Protein AF-A0A349BLL8-F1 (afdb_monomer_lite)

pLDDT: mean 87.61, std 12.09, range [35.72, 98.0]

Foldseek 3Di:
DDDDDPPQDADDAQCDWDWDWDAPVQAIWIWIDPGPLAIEIEFWAADPVVRATPVVVVCVSNPRDCLQHYQYYHYPDDDCSGHVLKDKDWLDDFPVLVVVVVVLVVVQDDDDPDDRDDRDDDPPQSPFTWMWMDRPLAIATELEQFFDDPDCRGTPNVSLPDPPDDQHAHQEYEQHNQVDPRNDDVSCQVRRHDVHHHYHGDHDD

Secondary structure (DSSP, 8-state):
-------PPPPPPTT--EEEEE-SSSS-EEEEE-STT-EEEE--PBPTTTSSBHHHHHHHHTT--HHHHEEEEE-----HHHHTT-EEEE--S-HHHHHHHHHHHHHHPPPTTPPPPPPP---GGGG---EEEEETTEEEEE-TT----SSTTSHHHHHHH-SSS--PPEEEEE-SGGG-GGG--HHIIIIIEEEEEEEE-----

Radius of gyration: 21.73 Å; chains: 1; bounding box: 58×42×68 Å

Structure (mmCIF, N/CA/C/O backbone):
data_AF-A0A349BLL8-F1
#
_entry.id   AF-A0A349BLL8-F1
#
loop_
_atom_site.group_PDB
_atom_site.id
_atom_site.type_symbol
_atom_site.label_atom_id
_atom_site.label_alt_id
_atom_site.label_comp_id
_atom_site.label_asym_id
_atom_site.label_entity_id
_atom_site.label_seq_id
_atom_site.pdbx_PDB_ins_code
_atom_site.Cartn_x
_atom_site.Cartn_y
_atom_site.Cartn_z
_atom_site.occupancy
_atom_site.B_iso_or_equiv
_atom_site.auth_seq_id
_atom_site.auth_comp_id
_atom_site.auth_asym_id
_atom_site.auth_atom_id
_atom_site.pdbx_PDB_model_num
ATOM 1 N N . MET A 1 1 ? -15.569 -20.287 41.389 1.00 35.72 1 MET A N 1
ATOM 2 C CA . MET A 1 1 ? -15.773 -18.822 41.458 1.00 35.72 1 MET A CA 1
ATOM 3 C C . MET A 1 1 ? -14.687 -18.203 40.586 1.00 35.72 1 MET A C 1
ATOM 5 O O . MET A 1 1 ? -13.554 -18.135 41.017 1.00 35.72 1 MET A O 1
ATOM 9 N N . GLY A 1 2 ? -14.874 -18.055 39.278 1.00 40.19 2 GLY A N 1
ATOM 10 C CA . GLY A 1 2 ? -15.760 -17.062 38.671 1.00 40.19 2 GLY A CA 1
ATOM 11 C C . GLY A 1 2 ? -14.957 -15.782 38.421 1.00 40.19 2 GLY A C 1
ATOM 12 O O . GLY A 1 2 ? -15.206 -14.777 39.075 1.00 40.19 2 GLY A O 1
ATOM 13 N N . ILE A 1 3 ? -13.932 -15.848 37.564 1.00 41.66 3 ILE A N 1
ATOM 14 C CA . ILE A 1 3 ? -13.101 -14.683 37.244 1.00 41.66 3 ILE A CA 1
ATOM 15 C C . ILE A 1 3 ? -13.899 -13.796 36.284 1.00 41.66 3 ILE A C 1
ATOM 17 O O . ILE A 1 3 ? -14.043 -14.111 35.110 1.00 41.66 3 ILE A O 1
ATOM 21 N N . SER A 1 4 ? -14.473 -12.740 36.863 1.00 38.56 4 SER A N 1
ATOM 22 C CA . SER A 1 4 ? -14.539 -11.371 36.344 1.00 38.56 4 SER A CA 1
ATOM 23 C C . SER A 1 4 ? -14.669 -11.215 34.825 1.00 38.56 4 SER A C 1
ATOM 25 O O . SER A 1 4 ? -13.693 -11.333 34.088 1.00 38.56 4 SER A O 1
ATOM 27 N N . SER A 1 5 ? -15.865 -10.810 34.396 1.00 40.84 5 SER A N 1
ATOM 28 C CA . SER A 1 5 ? -16.159 -10.198 33.100 1.00 40.84 5 SER A CA 1
ATOM 29 C C . SER A 1 5 ? -15.034 -9.267 32.634 1.00 40.84 5 SER A C 1
ATOM 31 O O . SER A 1 5 ? -14.809 -8.212 33.234 1.00 40.84 5 SER A O 1
ATOM 33 N N . ILE A 1 6 ? -14.352 -9.630 31.550 1.00 48.16 6 ILE A N 1
ATOM 34 C CA . ILE A 1 6 ? -13.547 -8.684 30.779 1.00 48.16 6 ILE A CA 1
ATOM 35 C C . ILE A 1 6 ? -14.535 -7.614 30.307 1.00 48.16 6 ILE A C 1
ATOM 37 O O . ILE A 1 6 ? -15.459 -7.917 29.552 1.00 48.16 6 ILE A O 1
ATOM 41 N N . ARG A 1 7 ? -14.416 -6.379 30.811 1.00 48.84 7 ARG A N 1
ATOM 42 C CA . ARG A 1 7 ? -15.149 -5.251 30.227 1.00 48.84 7 ARG A CA 1
ATOM 43 C C . ARG A 1 7 ? -14.701 -5.167 28.775 1.00 48.84 7 ARG A C 1
ATOM 45 O O . ARG A 1 7 ? -13.535 -4.877 28.527 1.00 48.84 7 ARG A O 1
ATOM 52 N N . ALA A 1 8 ? -15.609 -5.449 27.846 1.00 60.94 8 ALA A N 1
ATOM 53 C CA . ALA A 1 8 ? -15.379 -5.143 26.446 1.00 60.94 8 ALA A CA 1
ATOM 54 C C . ALA A 1 8 ? -15.038 -3.651 26.361 1.00 60.94 8 ALA A C 1
ATOM 56 O O . ALA A 1 8 ? -15.795 -2.810 26.856 1.00 60.94 8 ALA A O 1
ATOM 57 N N . ILE A 1 9 ? -13.862 -3.342 25.822 1.00 79.38 9 ILE A N 1
ATOM 58 C CA . ILE A 1 9 ? -13.489 -1.967 25.515 1.00 79.38 9 ILE A CA 1
ATOM 59 C C . ILE A 1 9 ? -14.456 -1.535 24.411 1.00 79.38 9 ILE A C 1
ATOM 61 O O . ILE A 1 9 ? -14.546 -2.182 23.371 1.00 79.38 9 ILE A O 1
ATOM 65 N N . LEU A 1 10 ? -15.265 -0.516 24.689 1.00 89.12 10 LEU A N 1
ATOM 66 C CA . LEU A 1 10 ? -16.170 0.046 23.691 1.00 89.12 10 LEU A CA 1
ATOM 67 C C . LEU A 1 10 ? -15.375 0.987 22.781 1.00 89.12 10 LEU A C 1
ATOM 69 O O . LEU A 1 10 ? -14.463 1.651 23.278 1.00 89.12 10 LEU A O 1
ATOM 73 N N . PRO A 1 11 ? -15.725 1.089 21.489 1.00 93.88 11 PRO A N 1
ATOM 74 C CA . PRO A 1 11 ? -15.103 2.071 20.615 1.00 93.88 11 PRO A CA 1
ATOM 75 C C . PRO A 1 11 ? -15.381 3.504 21.114 1.00 93.88 11 PRO A C 1
ATOM 77 O O . PRO A 1 11 ? -16.447 3.755 21.697 1.00 93.88 11 PRO A O 1
ATOM 80 N N . PRO A 1 12 ? -14.460 4.457 20.879 1.00 94.88 12 PRO A N 1
ATOM 81 C CA . PRO A 1 12 ? -14.671 5.861 21.217 1.00 94.88 12 PRO A CA 1
ATOM 82 C C . PRO A 1 12 ? -15.884 6.439 20.477 1.00 94.88 12 PRO A C 1
ATOM 84 O O . PRO A 1 12 ? -16.243 6.008 19.377 1.00 94.88 12 PRO A O 1
ATOM 87 N N . LYS A 1 13 ? -16.529 7.447 21.074 1.00 95.44 13 LYS A N 1
ATOM 88 C CA . LYS A 1 13 ? -17.655 8.146 20.430 1.00 95.44 13 LYS A CA 1
ATOM 89 C C . LYS A 1 13 ? -17.197 8.909 19.187 1.00 95.44 13 LYS A C 1
ATOM 91 O O . LYS A 1 13 ? -16.038 9.293 19.073 1.00 95.44 13 LYS A O 1
ATOM 96 N N . SER A 1 14 ? -18.124 9.209 18.278 1.00 95.69 14 SER A N 1
ATOM 97 C CA . SER A 1 14 ? -17.834 9.921 17.022 1.00 95.69 14 SER A CA 1
ATOM 98 C C . SER A 1 14 ? -17.225 11.315 17.207 1.00 95.69 14 SER A C 1
ATOM 100 O O . SER A 1 14 ? -16.568 11.809 16.301 1.00 95.69 14 SER A O 1
ATOM 102 N N . ASP A 1 15 ? -17.443 11.956 18.348 1.00 94.81 15 ASP A N 1
ATOM 103 C CA . A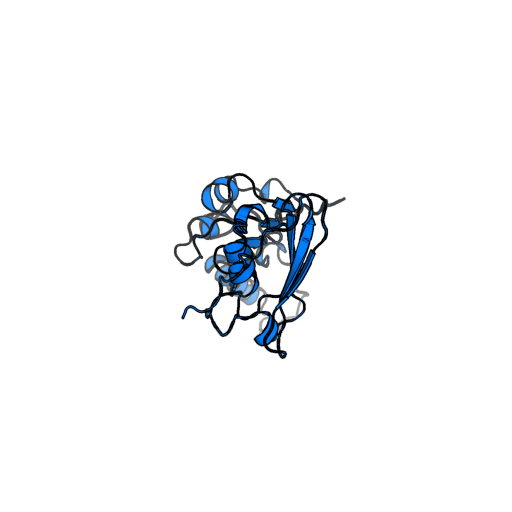SP A 1 15 ? -16.933 13.280 18.714 1.00 94.81 15 ASP A CA 1
ATOM 104 C C . ASP A 1 15 ? -15.748 13.221 19.694 1.00 94.81 15 ASP A C 1
ATOM 106 O O . ASP A 1 15 ? -15.272 14.253 20.165 1.00 94.81 15 ASP A O 1
ATOM 110 N N . GLN A 1 16 ? -15.261 12.020 20.006 1.00 95.19 16 GLN A N 1
ATOM 111 C CA . GLN A 1 16 ? -14.193 11.799 20.968 1.00 95.19 16 GLN A CA 1
ATOM 112 C C . GLN A 1 16 ? -12.860 11.572 20.258 1.00 95.19 16 GLN A C 1
ATOM 114 O O . GLN A 1 16 ? -12.737 10.674 19.428 1.00 95.19 16 GLN A O 1
ATOM 119 N N . ILE A 1 17 ? -11.839 12.329 20.657 1.00 94.44 17 ILE A N 1
ATOM 120 C CA . ILE A 1 17 ? -10.450 12.011 20.324 1.00 94.44 17 ILE A CA 1
ATOM 121 C C . ILE A 1 17 ? -9.940 10.946 21.293 1.00 94.44 17 ILE A C 1
ATOM 123 O O . ILE A 1 17 ? -10.117 11.063 22.508 1.00 94.44 17 ILE A O 1
ATOM 127 N N . GLU A 1 18 ? -9.293 9.922 20.753 1.00 95.69 18 GLU A N 1
ATOM 128 C CA . GLU A 1 18 ? -8.614 8.880 21.521 1.00 95.69 18 GLU A CA 1
ATOM 129 C C . GLU A 1 18 ? -7.188 8.726 21.000 1.00 95.69 18 GLU A C 1
ATOM 131 O O . GLU A 1 18 ? -6.965 8.778 19.792 1.00 95.69 18 GLU A O 1
ATOM 136 N N . VAL A 1 19 ? -6.232 8.540 21.912 1.00 95.19 19 VAL A N 1
ATOM 137 C CA . VAL A 1 19 ? -4.852 8.175 21.586 1.00 95.19 19 VAL A CA 1
ATOM 138 C C . VAL A 1 19 ? -4.510 6.922 22.380 1.00 95.19 19 VAL A C 1
ATOM 140 O O . VAL A 1 19 ? -4.511 6.950 23.612 1.00 95.19 19 VAL A O 1
ATOM 143 N N . THR A 1 20 ? -4.217 5.839 21.672 1.00 93.75 20 THR A N 1
ATOM 144 C CA . THR A 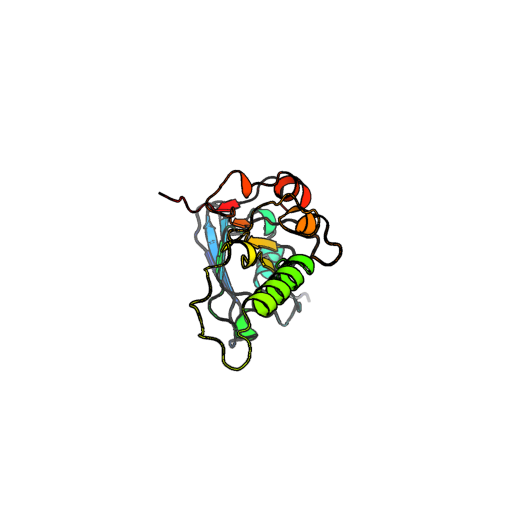1 20 ? -3.925 4.525 22.248 1.00 93.75 20 THR A CA 1
ATOM 145 C C . THR A 1 20 ? -2.499 4.136 21.892 1.00 93.75 20 THR A C 1
ATOM 147 O O . THR A 1 20 ? -2.163 4.043 20.715 1.00 93.75 20 THR A O 1
ATOM 150 N N . LEU A 1 21 ? -1.663 3.919 22.910 1.00 92.19 21 LEU A N 1
ATOM 151 C CA . LEU A 1 21 ? -0.269 3.502 22.762 1.00 92.19 21 LEU A CA 1
ATOM 152 C C . LEU A 1 21 ? -0.153 2.016 23.096 1.00 92.19 21 LEU A C 1
ATOM 154 O O . LEU A 1 21 ? -0.604 1.577 24.157 1.00 92.19 21 LEU A O 1
ATOM 158 N N . ILE A 1 22 ? 0.455 1.248 22.196 1.00 90.25 22 ILE A N 1
ATOM 159 C CA . ILE A 1 22 ? 0.634 -0.198 22.323 1.00 90.25 22 ILE A CA 1
ATOM 160 C C . ILE A 1 22 ? 2.085 -0.537 21.998 1.00 90.25 22 ILE A C 1
ATOM 162 O O . ILE A 1 22 ? 2.613 -0.116 20.977 1.00 90.25 22 ILE A O 1
ATOM 166 N N . GLY A 1 23 ? 2.736 -1.319 22.851 1.00 83.31 23 GLY A N 1
ATOM 167 C CA . GLY A 1 23 ? 4.103 -1.767 22.614 1.00 83.31 23 GLY A CA 1
ATOM 168 C C . GLY A 1 23 ? 4.690 -2.428 23.855 1.00 83.31 23 GLY A C 1
ATOM 169 O O . GLY A 1 23 ? 4.239 -2.154 24.970 1.00 83.31 23 GLY A O 1
ATOM 170 N N . PRO A 1 24 ? 5.689 -3.309 23.706 1.00 75.88 24 PRO A N 1
ATOM 171 C CA . PRO A 1 24 ? 6.308 -4.008 24.831 1.00 75.88 24 PRO A CA 1
ATOM 172 C C . PRO A 1 24 ? 7.286 -3.126 25.636 1.00 75.88 24 PRO A C 1
ATOM 174 O O . PRO A 1 24 ? 8.001 -3.642 26.492 1.00 75.88 24 PRO A O 1
ATOM 177 N N . GLY A 1 25 ? 7.349 -1.818 25.357 1.00 67.88 25 GLY A N 1
ATOM 178 C CA . GLY A 1 25 ? 8.339 -0.877 25.894 1.00 67.88 25 GLY A CA 1
ATOM 179 C C . GLY A 1 25 ? 9.587 -0.700 25.015 1.00 67.88 25 GLY A C 1
ATOM 180 O O . GLY A 1 25 ? 10.404 0.167 25.307 1.00 67.88 25 GLY A O 1
ATOM 181 N N . TYR A 1 26 ? 9.727 -1.497 23.947 1.00 68.75 26 TYR A N 1
ATOM 182 C CA . TYR A 1 26 ? 10.729 -1.356 22.882 1.00 68.75 26 TYR A CA 1
ATOM 183 C C . TYR A 1 26 ? 10.031 -1.604 21.537 1.00 68.75 26 TYR A C 1
ATOM 185 O O . TYR A 1 26 ? 9.540 -2.714 21.305 1.00 68.75 26 TYR A O 1
ATOM 193 N N . GLY A 1 27 ? 9.913 -0.564 20.713 1.00 70.69 27 GLY A N 1
ATOM 194 C CA . GLY A 1 27 ? 8.968 -0.513 19.600 1.00 70.69 27 GLY A CA 1
ATOM 195 C C . GLY A 1 27 ? 7.555 -0.152 20.050 1.00 70.69 27 GLY A C 1
ATOM 196 O O . GLY A 1 27 ? 7.065 -0.629 21.079 1.00 70.69 27 GLY A O 1
ATOM 197 N N . GLU A 1 28 ? 6.885 0.706 19.285 1.00 85.38 28 GLU A N 1
ATOM 198 C CA . GLU A 1 28 ? 5.580 1.258 19.650 1.00 85.38 28 GLU A CA 1
ATOM 199 C C . GLU A 1 28 ? 4.641 1.304 18.443 1.00 85.38 28 GLU A C 1
ATOM 201 O O . GLU A 1 28 ? 5.053 1.332 17.289 1.00 85.38 28 GLU A O 1
ATOM 206 N N . THR A 1 29 ? 3.347 1.278 18.722 1.00 92.50 29 THR A N 1
ATOM 207 C CA . THR A 1 29 ? 2.267 1.552 17.781 1.00 92.50 29 THR A CA 1
ATOM 208 C C . THR A 1 29 ? 1.305 2.505 18.447 1.00 92.50 29 THR A C 1
ATOM 210 O O . THR A 1 29 ? 0.864 2.271 19.575 1.00 92.50 29 THR A O 1
ATOM 213 N N . ILE A 1 30 ? 0.968 3.577 17.743 1.00 93.50 30 ILE A N 1
ATOM 214 C CA . ILE A 1 30 ? 0.031 4.585 18.222 1.00 93.50 30 ILE A CA 1
ATOM 215 C C . ILE A 1 30 ? -1.185 4.571 17.308 1.00 93.50 30 ILE A C 1
ATOM 217 O O . ILE A 1 30 ? -1.062 4.712 16.093 1.00 93.50 30 ILE A O 1
ATOM 221 N N . LEU A 1 31 ? -2.371 4.437 17.894 1.00 95.56 31 LEU A N 1
ATOM 222 C CA . LEU A 1 31 ? -3.631 4.673 17.202 1.00 95.56 31 LEU A CA 1
ATOM 223 C C . LEU A 1 31 ? -4.227 5.992 17.664 1.00 95.56 31 LEU A C 1
ATOM 225 O O . LEU A 1 31 ? -4.298 6.258 18.862 1.00 95.56 31 LEU A O 1
ATOM 229 N N . ILE A 1 32 ? -4.684 6.798 16.713 1.00 96.31 32 ILE A N 1
ATOM 230 C CA . ILE A 1 32 ? -5.340 8.075 16.987 1.00 96.31 32 ILE A CA 1
ATOM 231 C C . ILE A 1 32 ? -6.725 8.050 16.350 1.00 96.31 32 ILE A C 1
ATOM 233 O O . ILE A 1 32 ? -6.837 8.032 15.125 1.00 96.31 32 ILE A O 1
ATOM 237 N N . HIS A 1 33 ? -7.778 8.083 17.164 1.00 97.06 33 HIS A N 1
ATOM 238 C CA . HIS A 1 33 ? -9.138 8.313 16.687 1.00 97.06 33 HIS A CA 1
ATOM 239 C C . HIS A 1 33 ? -9.366 9.814 16.508 1.00 97.06 33 HIS A C 1
ATOM 241 O O . HIS A 1 33 ? -9.267 10.584 17.462 1.00 97.06 33 HIS A O 1
ATOM 247 N N . LEU A 1 34 ? -9.697 10.229 15.288 1.00 95.31 34 LEU A N 1
ATOM 248 C CA . LEU A 1 34 ? -9.959 11.623 14.919 1.00 95.31 34 LEU A CA 1
ATOM 249 C C . LEU A 1 34 ? -11.440 12.014 15.053 1.00 95.31 34 LEU A C 1
ATOM 251 O O . LEU A 1 34 ? -11.813 13.138 14.715 1.00 95.31 34 LEU A O 1
ATOM 255 N N . GLY A 1 35 ? -12.293 11.088 15.493 1.00 93.62 35 GLY A N 1
ATOM 256 C CA . GLY A 1 35 ? -13.742 11.215 15.396 1.00 93.62 35 GLY A CA 1
ATOM 257 C C . GLY A 1 35 ? -14.304 10.588 14.118 1.00 93.62 35 GLY A C 1
ATOM 258 O O . GLY A 1 35 ? -13.583 10.278 13.169 1.00 93.62 35 GLY A O 1
ATOM 259 N N . ASN A 1 36 ? -15.623 10.400 14.087 1.00 95.00 36 ASN A N 1
ATOM 260 C CA . ASN A 1 36 ? -16.377 9.825 12.968 1.00 95.00 36 ASN A CA 1
ATOM 261 C C . ASN A 1 36 ? -15.784 8.512 12.426 1.00 95.00 36 ASN A C 1
ATOM 263 O O . ASN A 1 36 ? -15.784 8.287 11.217 1.00 95.00 36 ASN A O 1
ATOM 267 N N . ASN A 1 37 ? -15.267 7.666 13.323 1.00 94.62 37 ASN A N 1
ATOM 268 C CA . ASN A 1 37 ? -14.602 6.408 12.998 1.00 94.62 37 ASN A CA 1
ATOM 269 C C . ASN A 1 37 ? -13.415 6.560 12.026 1.00 94.62 37 ASN A C 1
ATOM 271 O O . ASN A 1 37 ? -13.165 5.683 11.203 1.00 94.62 37 ASN A O 1
ATOM 275 N N . LYS A 1 38 ? -12.689 7.680 12.102 1.00 95.44 38 LYS A N 1
ATOM 276 C CA . LYS A 1 38 ? -11.455 7.906 11.342 1.00 95.44 38 LYS A CA 1
ATOM 277 C C . LYS A 1 38 ? -10.249 7.693 12.238 1.00 95.44 38 LYS A C 1
ATOM 279 O O . LYS A 1 38 ? -10.175 8.278 13.317 1.00 95.44 38 LYS A O 1
ATOM 284 N N . TRP A 1 39 ? -9.302 6.896 11.766 1.00 96.94 39 TRP A N 1
ATOM 285 C CA . TRP A 1 39 ? -8.147 6.463 12.539 1.00 96.94 39 TRP A CA 1
ATOM 286 C C . TRP A 1 39 ? -6.837 6.744 11.813 1.00 96.94 39 TRP A C 1
ATOM 288 O O . TRP A 1 39 ? -6.722 6.535 10.605 1.00 96.94 39 TRP A O 1
ATOM 298 N N . VAL A 1 40 ? -5.840 7.186 12.570 1.00 95.19 40 VAL A N 1
ATOM 299 C CA . VAL A 1 40 ? -4.441 7.248 12.141 1.00 95.19 40 VAL A CA 1
ATOM 300 C C . VAL A 1 40 ? -3.676 6.153 12.863 1.00 95.19 40 VAL A C 1
ATOM 302 O O . VAL A 1 40 ? -3.861 5.970 14.066 1.00 95.19 40 VAL A O 1
ATOM 305 N N . VAL A 1 41 ? -2.817 5.451 12.133 1.00 95.44 41 VAL A N 1
ATOM 306 C CA . VAL A 1 41 ? -1.867 4.482 12.683 1.00 95.44 41 VAL A CA 1
ATOM 307 C C . VAL A 1 41 ? -0.465 5.072 12.567 1.00 95.44 41 VAL A C 1
ATOM 309 O O . VAL A 1 41 ? -0.079 5.541 11.498 1.00 95.44 41 VAL A O 1
ATOM 312 N N . VAL A 1 42 ? 0.293 5.073 13.658 1.00 93.12 42 VAL A N 1
ATOM 313 C CA . VAL A 1 42 ? 1.720 5.408 13.668 1.00 93.12 42 VAL A CA 1
ATOM 314 C C . VAL A 1 42 ? 2.479 4.159 14.072 1.00 93.12 42 VAL A C 1
ATOM 316 O O . VAL A 1 42 ? 2.238 3.636 15.160 1.00 93.12 42 VAL A O 1
ATOM 319 N N . ASP A 1 43 ? 3.377 3.714 13.201 1.00 92.56 43 ASP A N 1
ATOM 320 C CA . ASP A 1 43 ? 4.119 2.461 13.297 1.00 92.56 43 ASP A CA 1
ATOM 321 C C . ASP A 1 43 ? 3.216 1.214 13.404 1.00 92.56 43 ASP A C 1
ATOM 323 O O . ASP A 1 43 ? 1.987 1.279 13.450 1.00 92.56 43 ASP A O 1
ATOM 327 N N . SER A 1 44 ? 3.830 0.040 13.336 1.00 91.75 44 SER A N 1
ATOM 328 C CA . SER A 1 44 ? 3.168 -1.262 13.342 1.00 91.75 44 SER A CA 1
ATOM 329 C C . SER A 1 44 ? 4.082 -2.297 13.997 1.00 91.75 44 SER A C 1
ATOM 331 O O . SER A 1 44 ? 4.773 -3.071 13.334 1.00 91.75 44 SER A O 1
ATOM 333 N N . CYS A 1 45 ? 4.114 -2.308 15.325 1.00 91.38 45 CYS A N 1
ATOM 334 C CA . CYS A 1 45 ? 4.774 -3.342 16.100 1.00 91.38 45 CYS A CA 1
ATOM 335 C C . CYS A 1 45 ? 3.890 -4.601 16.152 1.00 91.38 45 CYS A C 1
ATOM 337 O O . CYS A 1 45 ? 2.676 -4.563 15.923 1.00 91.38 45 CYS A O 1
ATOM 339 N N . ILE A 1 46 ? 4.504 -5.745 16.449 1.00 91.19 46 ILE A N 1
ATOM 340 C CA . ILE A 1 46 ? 3.782 -7.010 16.636 1.00 91.19 46 ILE A CA 1
ATOM 341 C C . ILE A 1 46 ? 3.337 -7.126 18.096 1.00 91.19 46 ILE A C 1
ATOM 343 O O . ILE A 1 46 ? 4.170 -7.027 19.001 1.00 91.19 46 ILE A O 1
ATOM 347 N N . ASP A 1 47 ? 2.053 -7.400 18.329 1.00 87.69 47 ASP A N 1
ATOM 348 C CA . ASP A 1 47 ? 1.554 -7.778 19.651 1.00 87.69 47 ASP A CA 1
ATOM 349 C C . ASP A 1 47 ? 2.065 -9.183 19.996 1.00 87.69 47 ASP A C 1
ATOM 351 O O . ASP A 1 47 ? 1.745 -10.169 19.334 1.00 87.69 47 ASP A O 1
ATOM 355 N N . SER A 1 48 ? 2.862 -9.293 21.058 1.00 85.12 48 SER A N 1
ATOM 356 C CA . SER A 1 48 ? 3.470 -10.560 21.480 1.00 85.12 48 SER A CA 1
ATOM 357 C C . SER A 1 48 ? 2.459 -11.617 21.938 1.00 85.12 48 SER A C 1
ATOM 359 O O . SER A 1 48 ? 2.809 -12.793 22.021 1.00 85.12 48 SER A O 1
ATOM 361 N N . ARG A 1 49 ? 1.214 -11.229 22.241 1.00 84.31 49 ARG A N 1
ATOM 362 C CA . ARG A 1 49 ? 0.151 -12.143 22.687 1.00 84.31 49 ARG A CA 1
ATOM 363 C C . ARG A 1 49 ? -0.582 -12.787 21.518 1.00 84.31 49 ARG A C 1
ATOM 365 O O . ARG A 1 49 ? -1.000 -13.934 21.635 1.00 84.31 49 ARG A O 1
ATOM 372 N N . THR A 1 50 ? -0.767 -12.047 20.427 1.00 86.00 50 THR A N 1
ATOM 373 C CA . THR A 1 50 ? -1.515 -12.503 19.245 1.00 86.00 50 THR A CA 1
ATOM 374 C C . THR A 1 50 ? -0.597 -12.879 18.084 1.00 86.00 50 THR A C 1
ATOM 376 O O . THR A 1 50 ? -1.007 -13.644 17.224 1.00 86.00 50 THR A O 1
ATOM 379 N N . SER A 1 51 ? 0.655 -12.408 18.090 1.00 88.50 51 SER A N 1
ATOM 380 C CA . SER A 1 51 ? 1.584 -12.427 16.947 1.00 88.50 51 SER A CA 1
ATOM 381 C C . SER A 1 51 ? 1.085 -11.657 15.720 1.00 88.50 51 SER A C 1
ATOM 383 O O . SER A 1 51 ? 1.634 -11.812 14.635 1.00 88.50 51 SER A O 1
ATOM 385 N N . GLU A 1 52 ? 0.091 -10.789 15.905 1.00 90.75 52 GLU A N 1
ATOM 386 C CA . GLU A 1 52 ? -0.494 -9.947 14.861 1.00 90.75 52 GLU A CA 1
ATOM 387 C C . GLU A 1 52 ? -0.022 -8.491 15.003 1.00 90.75 52 GLU A C 1
ATOM 389 O O . GLU A 1 52 ? 0.428 -8.088 16.084 1.00 90.75 52 GLU A O 1
ATOM 394 N N . PRO A 1 53 ? -0.164 -7.650 13.961 1.00 93.69 53 PRO A N 1
ATOM 395 C CA . PRO A 1 53 ? 0.046 -6.213 14.095 1.00 93.69 53 PRO A CA 1
ATOM 396 C C . PRO A 1 53 ? -0.817 -5.630 15.224 1.00 93.69 53 PRO A C 1
ATOM 398 O O . PRO A 1 53 ? -2.038 -5.835 15.279 1.00 93.69 53 PRO A O 1
ATOM 401 N N . ALA A 1 54 ? -0.188 -4.887 16.135 1.00 93.06 54 ALA A N 1
ATOM 402 C CA . ALA A 1 54 ? -0.835 -4.374 17.342 1.00 93.06 54 ALA A CA 1
ATOM 403 C C . ALA A 1 54 ? -2.037 -3.468 17.026 1.00 93.06 54 ALA A C 1
ATOM 405 O O . ALA A 1 54 ? -3.079 -3.560 17.681 1.00 93.06 54 ALA A O 1
ATOM 406 N N . ALA A 1 55 ? -1.925 -2.649 15.973 1.00 93.31 55 ALA A N 1
ATOM 407 C CA . ALA A 1 55 ? -3.011 -1.793 15.504 1.00 93.31 55 ALA A CA 1
ATOM 408 C C . ALA A 1 55 ? -4.258 -2.587 15.095 1.00 93.31 55 ALA A C 1
ATOM 410 O O . ALA A 1 55 ? -5.374 -2.225 15.473 1.00 93.31 55 ALA A O 1
ATOM 411 N N . LEU A 1 56 ? -4.077 -3.688 14.363 1.00 93.75 56 LEU A N 1
ATOM 412 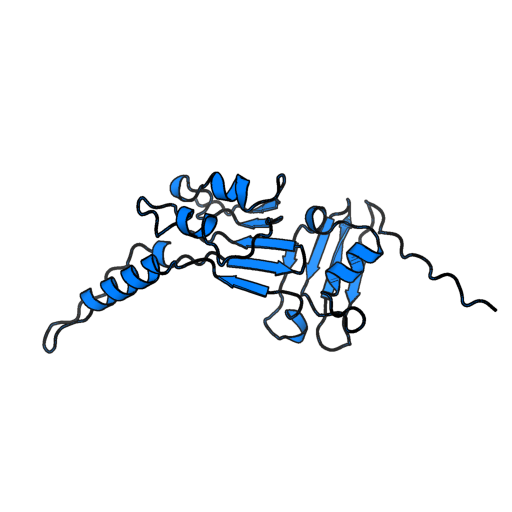C CA . LEU A 1 56 ? -5.192 -4.517 13.908 1.00 93.75 56 LEU A CA 1
ATOM 413 C C . LEU A 1 56 ? -5.848 -5.237 15.076 1.00 93.75 56 LEU A C 1
ATOM 415 O O . LEU A 1 56 ? -7.069 -5.183 15.209 1.00 93.75 56 LEU A O 1
ATOM 419 N N . SER A 1 57 ? -5.032 -5.833 15.952 1.00 92.62 57 SER A N 1
ATOM 420 C CA . SER A 1 57 ? -5.511 -6.487 17.173 1.00 92.62 57 SER A CA 1
ATOM 421 C C . SER A 1 57 ? -6.406 -5.547 17.988 1.00 92.62 57 SER A C 1
ATOM 423 O O . SER A 1 57 ? -7.487 -5.940 18.429 1.00 92.62 57 SER A O 1
ATOM 425 N N . TYR A 1 58 ? -5.996 -4.283 18.145 1.00 93.44 58 TYR A N 1
ATOM 426 C CA . TYR A 1 58 ? -6.784 -3.286 18.864 1.00 93.44 58 TYR A CA 1
ATOM 427 C C . TYR A 1 58 ? -8.099 -2.953 18.157 1.00 93.44 58 TYR A C 1
ATOM 429 O O . TYR A 1 58 ? -9.162 -3.127 18.755 1.00 93.44 58 TYR A O 1
ATOM 437 N N . LEU A 1 59 ? -8.051 -2.520 16.892 1.00 94.75 59 LEU A N 1
ATOM 438 C CA . LEU A 1 59 ? -9.243 -2.094 16.147 1.00 94.75 59 LEU A CA 1
ATOM 439 C C . LEU A 1 59 ? -10.288 -3.212 16.056 1.00 94.75 59 LEU A C 1
ATOM 441 O O . LEU A 1 59 ? -11.472 -2.975 16.293 1.00 94.75 59 LEU A O 1
ATOM 445 N N . GLN A 1 60 ? -9.848 -4.445 15.806 1.00 92.81 60 GLN A N 1
ATOM 446 C CA . GLN A 1 60 ? -10.730 -5.610 15.774 1.00 92.81 60 GLN A CA 1
ATOM 447 C C . GLN A 1 60 ? -11.359 -5.887 17.145 1.00 92.81 60 GLN A C 1
ATOM 449 O O . GLN A 1 60 ? -12.549 -6.198 17.216 1.00 92.81 60 GLN A O 1
ATOM 454 N N . SER A 1 61 ? -10.606 -5.721 18.240 1.00 92.56 61 SER A N 1
ATOM 455 C CA . SER A 1 61 ? -11.121 -5.947 19.599 1.00 92.56 61 SER A CA 1
ATOM 456 C C . SER A 1 61 ? -12.248 -4.986 19.999 1.00 92.56 61 SER A C 1
ATOM 458 O O . SER A 1 61 ? -13.094 -5.351 20.815 1.00 92.56 61 SER A O 1
ATOM 460 N N . ILE A 1 62 ? -12.292 -3.794 19.394 1.00 94.75 62 ILE A N 1
ATOM 461 C CA . ILE A 1 62 ? -13.345 -2.786 19.596 1.00 94.75 62 ILE A CA 1
ATOM 462 C C . ILE A 1 62 ? -14.382 -2.760 18.455 1.00 94.75 62 ILE A C 1
ATOM 464 O O . ILE A 1 62 ? -15.231 -1.870 18.408 1.00 94.75 62 ILE A O 1
ATOM 468 N N . GLY A 1 63 ? -14.337 -3.737 17.541 1.00 94.44 63 GLY A N 1
ATOM 469 C CA . GLY A 1 63 ? -15.310 -3.901 16.456 1.00 94.44 63 GLY A CA 1
ATOM 470 C C . GLY A 1 63 ? -15.183 -2.898 15.305 1.00 94.44 63 GLY A C 1
ATOM 471 O O . GLY A 1 63 ? -16.148 -2.692 14.570 1.00 94.44 63 GLY A O 1
ATOM 472 N N . ILE A 1 64 ? -14.021 -2.264 15.138 1.00 95.62 64 ILE A N 1
ATOM 473 C CA . ILE A 1 64 ? -13.760 -1.312 14.057 1.00 95.62 64 ILE A CA 1
ATOM 474 C C . ILE A 1 64 ? -13.137 -2.033 12.857 1.00 95.62 64 ILE A C 1
ATOM 476 O O . ILE A 1 64 ? -12.143 -2.742 13.000 1.00 95.62 64 ILE A O 1
ATOM 480 N N . ASN A 1 65 ? -13.711 -1.832 11.663 1.00 94.56 65 ASN A N 1
ATOM 481 C CA . ASN A 1 65 ? -13.153 -2.350 10.412 1.00 94.56 65 ASN A CA 1
ATOM 482 C C . ASN A 1 65 ? -12.033 -1.427 9.887 1.00 94.56 65 ASN A C 1
ATOM 484 O O . ASN A 1 65 ? -12.357 -0.368 9.327 1.00 94.56 65 ASN A O 1
ATOM 488 N N . PRO A 1 66 ? -10.753 -1.839 9.986 1.00 93.81 66 PRO A N 1
ATOM 489 C CA . PRO A 1 66 ? -9.616 -0.993 9.646 1.00 93.81 66 PRO A CA 1
ATOM 490 C C . PRO A 1 66 ? -9.610 -0.559 8.173 1.00 93.81 66 PRO A C 1
ATOM 492 O O . PRO A 1 66 ? -9.259 0.584 7.891 1.00 93.81 66 PRO A O 1
ATOM 495 N N . GLU A 1 67 ? -10.058 -1.408 7.238 1.00 91.88 67 GLU A N 1
ATOM 496 C CA . GLU A 1 67 ? -10.041 -1.123 5.788 1.00 91.88 67 GLU A CA 1
ATOM 497 C C . GLU A 1 67 ? -10.863 0.110 5.403 1.00 91.88 67 GLU A C 1
ATOM 499 O O . GLU A 1 67 ? -10.585 0.766 4.402 1.00 91.88 67 GLU A O 1
ATOM 504 N N . THR A 1 68 ? -11.877 0.425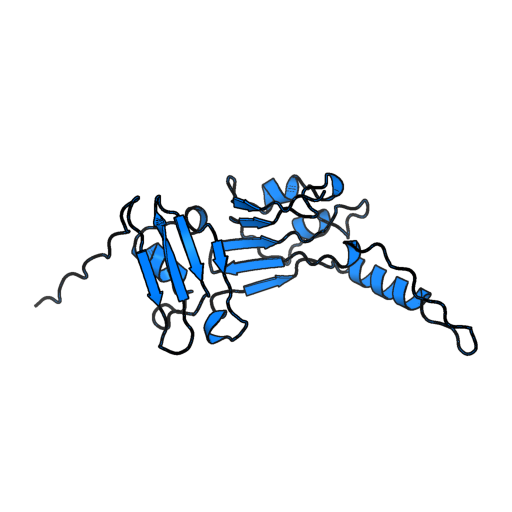 6.207 1.00 92.50 68 THR A N 1
ATOM 505 C CA . THR A 1 68 ? -12.784 1.560 5.979 1.00 92.50 68 THR A CA 1
ATOM 506 C C . THR A 1 68 ? -12.548 2.727 6.931 1.00 92.50 68 THR A C 1
ATOM 508 O O . THR A 1 68 ? -13.062 3.817 6.696 1.00 92.50 68 THR A O 1
ATOM 511 N N . SER A 1 69 ? -11.820 2.500 8.026 1.00 94.06 69 SER A N 1
ATOM 512 C CA . SER A 1 69 ? -11.694 3.456 9.127 1.00 94.06 69 SER A CA 1
ATOM 513 C C . SER A 1 69 ? -10.305 4.084 9.219 1.00 94.06 69 SER A C 1
ATOM 515 O O . SER A 1 69 ? -10.177 5.197 9.727 1.00 94.06 69 SER A O 1
ATOM 517 N N . VAL A 1 70 ? -9.254 3.399 8.757 1.00 94.50 70 VAL A N 1
ATOM 518 C CA . VAL A 1 70 ? -7.885 3.928 8.763 1.00 94.50 70 VAL A CA 1
ATOM 519 C C . VAL A 1 70 ? -7.693 4.857 7.569 1.00 94.50 70 VAL A C 1
ATOM 521 O O . VAL A 1 70 ? -7.854 4.458 6.420 1.00 94.50 70 VAL A O 1
ATOM 524 N N . VAL A 1 71 ? -7.341 6.111 7.854 1.00 92.31 71 VAL A N 1
ATOM 525 C CA . VAL A 1 71 ? -7.213 7.181 6.849 1.00 92.31 71 VAL A CA 1
ATOM 526 C C . VAL A 1 71 ? -5.767 7.597 6.593 1.00 92.31 71 VAL A C 1
ATOM 528 O O . VAL A 1 71 ? -5.486 8.255 5.595 1.00 92.31 71 VAL A O 1
ATOM 531 N N . LEU A 1 72 ? -4.851 7.254 7.501 1.00 89.12 72 LEU A N 1
ATOM 532 C CA . LEU A 1 72 ? -3.436 7.598 7.409 1.00 89.12 72 LEU A CA 1
ATOM 533 C C . LEU A 1 72 ? -2.598 6.579 8.181 1.00 89.12 72 LEU A C 1
ATOM 535 O O . LEU A 1 72 ? -2.950 6.205 9.300 1.00 89.12 72 LEU A O 1
ATOM 539 N N . ILE A 1 73 ? -1.471 6.186 7.591 1.00 90.56 73 ILE A N 1
ATOM 540 C CA . ILE A 1 73 ? -0.434 5.394 8.250 1.00 90.56 73 ILE A CA 1
ATOM 541 C C . ILE A 1 73 ? 0.876 6.177 8.184 1.00 90.56 73 ILE A C 1
ATOM 543 O O . ILE A 1 73 ? 1.241 6.687 7.125 1.00 90.56 73 ILE A O 1
ATOM 547 N N . ILE A 1 74 ? 1.559 6.296 9.318 1.00 88.94 74 ILE A N 1
ATOM 548 C CA . ILE A 1 74 ? 2.837 6.993 9.463 1.00 88.94 74 ILE A CA 1
ATOM 549 C C . ILE A 1 74 ? 3.861 5.972 9.945 1.00 88.94 74 ILE A C 1
ATOM 551 O O . ILE A 1 74 ? 3.699 5.426 11.026 1.00 88.94 74 ILE A O 1
ATOM 555 N N . ALA A 1 75 ? 4.916 5.732 9.172 1.00 89.81 75 ALA A N 1
ATOM 556 C CA . ALA A 1 75 ? 6.086 5.001 9.651 1.00 89.81 75 ALA A CA 1
ATOM 557 C C . ALA A 1 75 ? 7.141 6.014 10.111 1.00 89.81 75 ALA A C 1
ATOM 559 O O . ALA A 1 75 ? 7.506 6.910 9.346 1.00 89.81 75 ALA A O 1
ATOM 560 N N . THR A 1 76 ? 7.607 5.904 11.353 1.00 85.88 76 THR A N 1
ATOM 561 C CA . THR A 1 76 ? 8.553 6.857 11.945 1.00 85.88 76 THR A CA 1
ATOM 562 C C . THR A 1 76 ? 9.981 6.604 11.471 1.00 85.88 76 THR A C 1
ATOM 564 O O . THR A 1 76 ? 10.674 7.545 11.087 1.00 85.88 76 THR A O 1
ATOM 567 N N . HIS A 1 77 ? 10.422 5.343 11.481 1.00 83.81 77 HIS A N 1
ATOM 568 C CA . HIS A 1 77 ? 11.724 4.879 10.999 1.00 83.81 77 HIS A CA 1
ATOM 569 C C . HIS A 1 77 ? 11.733 3.350 10.814 1.00 83.81 77 HIS A C 1
ATOM 571 O O . HIS A 1 77 ? 10.782 2.665 11.179 1.00 83.81 77 HIS A O 1
ATOM 577 N N . TRP A 1 78 ? 12.805 2.807 10.228 1.00 86.38 78 TRP A N 1
ATOM 578 C CA . TRP A 1 78 ? 12.873 1.414 9.761 1.00 86.38 78 TRP A CA 1
ATOM 579 C C . TRP A 1 78 ? 13.635 0.477 10.710 1.00 86.38 78 TRP A C 1
ATOM 581 O O . TRP A 1 78 ? 14.555 -0.230 10.297 1.00 86.38 78 TRP A O 1
ATOM 591 N N . HIS A 1 79 ? 13.294 0.493 11.995 1.00 86.81 79 HIS A N 1
ATOM 592 C CA . HIS A 1 79 ? 13.724 -0.569 12.904 1.00 86.81 79 HIS A CA 1
ATOM 593 C C . HIS A 1 79 ? 12.608 -1.602 13.074 1.00 86.81 79 HIS A C 1
ATOM 595 O O . HIS A 1 79 ? 11.425 -1.258 13.110 1.00 86.81 79 HIS A O 1
ATOM 601 N N . ASP A 1 80 ? 12.987 -2.877 13.176 1.00 85.62 80 ASP A N 1
ATOM 602 C CA . ASP A 1 80 ? 12.050 -4.005 13.229 1.00 85.62 80 ASP A CA 1
ATOM 603 C C . ASP A 1 80 ? 11.013 -3.866 14.353 1.00 85.62 80 ASP A C 1
ATOM 605 O O . ASP A 1 80 ? 9.869 -4.288 14.217 1.00 85.62 80 ASP A O 1
ATOM 609 N N . ASP A 1 81 ? 11.376 -3.261 15.477 1.00 81.94 81 ASP A N 1
ATOM 610 C CA . ASP A 1 81 ? 10.473 -3.036 16.601 1.00 81.94 81 ASP A CA 1
ATOM 611 C C . ASP A 1 81 ? 9.333 -2.048 16.279 1.00 81.94 81 ASP A C 1
ATOM 613 O O . ASP A 1 81 ? 8.282 -2.113 16.917 1.00 81.94 81 ASP A O 1
ATOM 617 N N . HIS A 1 82 ? 9.473 -1.232 15.230 1.00 84.81 82 HIS A N 1
ATOM 618 C CA . HIS A 1 82 ? 8.450 -0.302 14.745 1.00 84.81 82 HIS A CA 1
ATOM 619 C C . HIS A 1 82 ? 7.693 -0.793 13.508 1.00 84.81 82 HIS A C 1
ATOM 621 O O . HIS A 1 82 ? 6.518 -0.476 13.369 1.00 84.81 82 HIS A O 1
ATOM 627 N N . VAL A 1 83 ? 8.316 -1.551 12.599 1.00 87.31 83 VAL A N 1
ATOM 628 C CA . VAL A 1 83 ? 7.703 -1.861 11.285 1.00 87.31 83 VAL A CA 1
ATOM 629 C C . VAL A 1 83 ? 7.413 -3.338 11.041 1.00 87.31 83 VAL A C 1
ATOM 631 O O . VAL A 1 83 ? 6.852 -3.673 10.003 1.00 87.31 83 VAL A O 1
ATOM 634 N N . ARG A 1 84 ? 7.741 -4.247 11.967 1.00 89.88 84 ARG A N 1
ATOM 635 C CA . ARG A 1 84 ? 7.597 -5.703 11.747 1.00 89.88 84 ARG A CA 1
ATOM 636 C C . ARG A 1 84 ? 6.156 -6.186 11.557 1.00 89.88 84 ARG A C 1
ATOM 638 O O . ARG A 1 84 ? 5.948 -7.269 11.025 1.00 89.88 84 ARG A O 1
ATOM 645 N N . GLY A 1 85 ? 5.165 -5.400 11.961 1.00 88.00 85 GLY A N 1
ATOM 646 C CA . GLY A 1 85 ? 3.751 -5.599 11.636 1.00 88.00 85 GLY A CA 1
ATOM 647 C C . GLY A 1 85 ? 3.358 -5.113 10.241 1.00 88.00 85 GLY A C 1
ATOM 648 O O . GLY A 1 85 ? 2.171 -5.070 9.933 1.00 88.00 85 GLY A O 1
ATOM 649 N N . SER A 1 86 ? 4.318 -4.704 9.415 1.00 90.44 86 SER A N 1
ATOM 650 C CA . SER A 1 86 ? 4.111 -4.267 8.040 1.00 90.44 86 SER A CA 1
ATOM 651 C C . SER A 1 86 ? 5.079 -4.958 7.082 1.00 90.44 86 SER A C 1
ATOM 653 O O . SER A 1 86 ? 6.172 -5.369 7.470 1.00 90.44 86 SER A O 1
ATOM 655 N N . SER A 1 87 ? 4.688 -5.067 5.815 1.00 90.88 87 SER A N 1
ATOM 656 C CA . SER A 1 87 ? 5.572 -5.466 4.722 1.00 90.88 87 SER A CA 1
ATOM 657 C C . SER A 1 87 ? 5.501 -4.451 3.585 1.00 90.88 87 SER A C 1
ATOM 659 O O . SER A 1 87 ? 4.488 -3.777 3.394 1.00 90.88 87 SER A O 1
ATOM 661 N N . VAL A 1 88 ? 6.604 -4.307 2.853 1.00 90.69 88 VAL A N 1
ATOM 662 C CA . VAL A 1 88 ? 6.733 -3.354 1.749 1.00 90.69 88 VAL A CA 1
ATOM 663 C C . VAL A 1 88 ? 7.179 -4.115 0.513 1.00 90.69 88 VAL A C 1
ATOM 665 O O . VAL A 1 88 ? 8.242 -4.731 0.500 1.00 90.69 88 VAL A O 1
ATOM 668 N N . TRP A 1 89 ? 6.353 -4.055 -0.524 1.00 93.38 89 TRP A N 1
ATOM 669 C CA . TRP A 1 89 ? 6.573 -4.711 -1.801 1.00 93.38 89 TRP A CA 1
ATOM 670 C C . TRP A 1 89 ? 6.843 -3.675 -2.871 1.00 93.38 89 TRP A C 1
ATOM 672 O O . TRP A 1 89 ? 6.048 -2.760 -3.083 1.00 93.38 89 TRP A O 1
ATOM 682 N N . THR A 1 90 ? 7.935 -3.868 -3.588 1.00 93.81 90 THR A N 1
ATOM 683 C CA . THR A 1 90 ? 8.243 -3.099 -4.784 1.00 93.81 90 THR A CA 1
ATOM 684 C C . THR A 1 90 ? 7.604 -3.790 -5.986 1.00 93.81 90 THR A C 1
ATOM 686 O O . THR A 1 90 ? 7.924 -4.939 -6.277 1.00 93.81 90 THR A O 1
ATOM 689 N N . LEU A 1 91 ? 6.673 -3.113 -6.659 1.00 94.00 91 LEU A N 1
ATOM 690 C CA . LEU A 1 91 ? 5.937 -3.639 -7.815 1.00 94.00 91 LEU A CA 1
ATOM 691 C C . LEU A 1 91 ? 6.554 -3.234 -9.163 1.00 94.00 91 LEU A C 1
ATOM 693 O O . LEU A 1 91 ? 6.210 -3.815 -10.188 1.00 94.00 91 LEU A O 1
ATOM 697 N N . SER A 1 92 ? 7.455 -2.251 -9.171 1.00 92.81 92 SER A N 1
ATOM 698 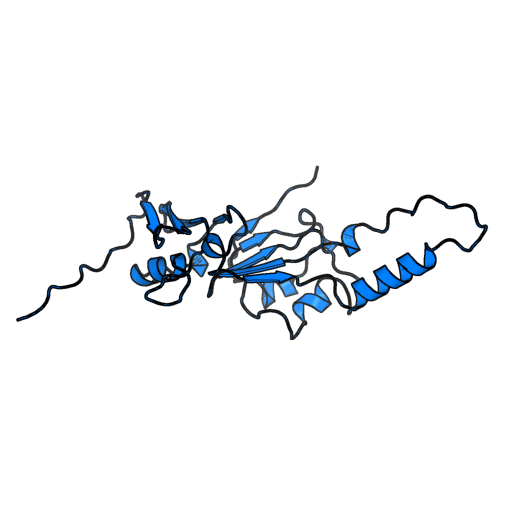C CA . SER A 1 92 ? 8.255 -1.846 -10.332 1.00 92.81 92 SER A CA 1
ATOM 699 C C . SER A 1 92 ? 9.692 -1.518 -9.905 1.00 92.81 92 SER A C 1
ATOM 701 O O . SER A 1 92 ? 9.898 -1.123 -8.760 1.00 92.81 92 SER A O 1
ATOM 703 N N . PRO A 1 93 ? 10.698 -1.609 -10.787 1.00 91.75 93 PRO A N 1
ATOM 704 C CA . PRO A 1 93 ? 10.603 -1.909 -12.215 1.00 91.75 93 PRO A CA 1
ATOM 705 C C . PRO A 1 93 ? 10.203 -3.363 -12.496 1.00 91.75 93 PRO A C 1
ATOM 707 O O . PRO A 1 93 ? 10.496 -4.263 -11.718 1.00 91.75 93 PRO A O 1
ATOM 710 N N . SER A 1 94 ? 9.537 -3.579 -13.628 1.00 91.31 94 SER A N 1
ATOM 711 C CA . SER A 1 94 ? 9.382 -4.910 -14.230 1.00 91.31 94 SER A CA 1
ATOM 712 C C . SER A 1 94 ? 10.717 -5.440 -14.764 1.00 91.31 94 SER A C 1
ATOM 714 O O . SER A 1 94 ? 11.625 -4.656 -15.057 1.00 91.31 94 SER A O 1
ATOM 716 N N . ASP A 1 95 ? 10.810 -6.752 -14.996 1.00 91.75 95 ASP A N 1
ATOM 717 C CA . ASP A 1 95 ? 11.986 -7.379 -15.623 1.00 91.75 95 ASP A CA 1
ATOM 718 C C . ASP A 1 95 ? 12.365 -6.682 -16.936 1.00 91.75 95 ASP A C 1
ATOM 720 O O . ASP A 1 95 ? 13.530 -6.367 -17.181 1.00 91.75 95 ASP A O 1
ATOM 724 N N . LYS A 1 96 ? 11.366 -6.323 -17.752 1.00 91.81 96 LYS A N 1
ATOM 725 C CA . LYS A 1 96 ? 11.606 -5.612 -19.007 1.00 91.81 96 LYS A CA 1
ATOM 726 C C . LYS A 1 96 ? 12.171 -4.208 -18.796 1.00 91.81 96 LYS A C 1
ATOM 728 O O . LYS A 1 96 ? 13.019 -3.779 -19.577 1.00 91.81 96 LYS A O 1
ATOM 733 N N . GLN A 1 97 ? 11.723 -3.477 -17.774 1.00 88.44 97 GLN A N 1
ATOM 734 C CA . GLN A 1 97 ? 12.302 -2.172 -17.429 1.00 88.44 97 GLN A CA 1
ATOM 735 C C . GLN A 1 97 ? 13.756 -2.313 -16.968 1.00 88.44 97 GLN A C 1
ATOM 737 O O . GLN A 1 97 ? 14.592 -1.500 -17.364 1.00 88.44 97 GLN A O 1
ATOM 742 N N . VAL A 1 98 ? 14.074 -3.359 -16.199 1.00 89.06 98 VAL A N 1
ATOM 743 C CA . VAL A 1 98 ? 15.456 -3.671 -15.804 1.00 89.06 98 VAL A CA 1
ATOM 744 C C . VAL A 1 98 ? 16.314 -3.973 -17.037 1.00 89.06 98 VAL A C 1
ATOM 746 O O . VAL A 1 98 ? 17.381 -3.381 -17.196 1.00 89.06 98 VAL A O 1
ATOM 749 N N . ASP A 1 99 ? 15.833 -4.805 -17.962 1.00 90.44 99 ASP A N 1
ATOM 750 C CA . ASP A 1 99 ? 16.537 -5.127 -19.210 1.00 90.44 99 ASP A CA 1
ATOM 751 C C . ASP A 1 99 ? 16.792 -3.893 -20.082 1.00 90.44 99 ASP A C 1
ATOM 753 O O . ASP A 1 99 ? 17.887 -3.716 -20.631 1.00 90.44 99 ASP A O 1
ATOM 757 N N . LEU A 1 100 ? 15.785 -3.024 -20.222 1.00 86.50 100 LEU A N 1
ATOM 758 C CA . LEU A 1 100 ? 15.906 -1.767 -20.961 1.00 86.50 100 LEU A CA 1
ATOM 759 C C . LEU A 1 100 ? 16.949 -0.852 -20.315 1.00 86.50 100 LEU A C 1
ATOM 761 O O . LEU A 1 100 ? 17.782 -0.285 -21.024 1.00 86.50 100 LEU A O 1
ATOM 765 N N . PHE A 1 101 ? 16.950 -0.755 -18.985 1.00 84.56 101 PHE A N 1
ATOM 766 C CA . PHE A 1 101 ? 17.939 0.019 -18.244 1.00 84.56 101 PHE A CA 1
ATOM 767 C C . PHE A 1 101 ? 19.362 -0.525 -18.438 1.00 84.56 101 PHE A C 1
ATOM 769 O O . PHE A 1 101 ? 20.270 0.233 -18.779 1.00 84.56 101 PHE A O 1
ATOM 776 N N . LEU A 1 102 ? 19.572 -1.838 -18.306 1.00 87.31 102 LEU A N 1
ATOM 777 C CA . LEU A 1 102 ? 20.884 -2.464 -18.523 1.00 87.31 102 LEU A CA 1
ATOM 778 C C . LEU A 1 102 ? 21.370 -2.315 -19.975 1.00 87.31 102 LEU A C 1
ATOM 780 O O . LEU A 1 102 ? 22.557 -2.069 -20.228 1.00 87.31 102 LEU A O 1
ATOM 784 N N . SER A 1 103 ? 20.453 -2.413 -20.939 1.00 86.62 103 SER A N 1
ATOM 785 C CA . SER A 1 103 ? 20.742 -2.181 -22.358 1.00 86.62 103 SER A CA 1
ATOM 786 C C . SER A 1 103 ? 21.168 -0.733 -22.612 1.00 86.62 103 SER A C 1
ATOM 788 O O . SER A 1 103 ? 22.157 -0.498 -23.309 1.00 86.62 103 SER A O 1
ATOM 790 N N . LEU A 1 104 ? 20.473 0.235 -22.004 1.00 82.25 104 LEU A N 1
ATOM 791 C CA . LEU A 1 104 ? 20.824 1.652 -22.071 1.00 82.25 104 LEU A CA 1
ATOM 792 C C . LEU A 1 104 ? 22.204 1.912 -21.459 1.00 82.25 104 LEU A C 1
ATOM 794 O O . LEU A 1 104 ? 23.037 2.558 -22.092 1.00 82.25 104 LEU A O 1
ATOM 798 N N . LEU A 1 105 ? 22.485 1.359 -20.274 1.00 82.19 105 LEU A N 1
ATOM 799 C CA . LEU A 1 105 ? 23.804 1.475 -19.649 1.00 82.19 105 LEU A CA 1
ATOM 800 C C . LEU A 1 105 ? 24.909 0.970 -20.578 1.00 82.19 105 LEU A C 1
ATOM 802 O O . LEU A 1 105 ? 25.923 1.641 -20.740 1.00 82.19 105 LEU A O 1
ATOM 806 N N . THR A 1 106 ? 24.697 -0.170 -21.237 1.00 84.44 106 THR A N 1
ATOM 807 C CA . THR A 1 106 ? 25.675 -0.743 -22.173 1.00 84.44 106 THR A CA 1
ATOM 808 C C . THR A 1 106 ? 25.937 0.176 -23.368 1.00 84.44 106 THR A C 1
ATOM 810 O O . THR A 1 106 ? 27.082 0.311 -23.791 1.00 84.44 106 THR A O 1
ATOM 813 N N . GLN A 1 107 ? 24.910 0.847 -23.896 1.00 82.19 107 GLN A N 1
ATOM 814 C CA . GLN A 1 107 ? 25.070 1.825 -24.981 1.00 82.19 107 GLN A CA 1
ATOM 815 C C . GLN A 1 107 ? 25.821 3.085 -24.536 1.00 82.19 107 GLN A C 1
ATOM 817 O O . GLN A 1 107 ? 26.514 3.707 -25.339 1.00 82.19 107 GLN A O 1
ATOM 822 N N . LEU A 1 108 ? 25.698 3.450 -23.260 1.00 79.94 108 LEU A N 1
ATOM 823 C CA . LEU A 1 108 ? 26.379 4.596 -22.664 1.00 79.94 108 LEU A CA 1
ATOM 824 C C . LEU A 1 108 ? 27.822 4.286 -22.233 1.00 79.94 108 LEU A C 1
ATOM 826 O O . LEU A 1 108 ? 28.571 5.213 -21.916 1.00 79.94 108 LEU A O 1
ATOM 830 N N . MET A 1 109 ? 28.237 3.013 -22.219 1.00 83.31 109 MET A N 1
ATOM 831 C CA . MET A 1 109 ? 29.603 2.631 -21.860 1.00 83.31 109 MET A CA 1
ATOM 832 C C . MET A 1 109 ? 30.600 3.130 -22.922 1.00 83.31 109 MET A C 1
ATOM 834 O O . MET A 1 109 ? 30.544 2.693 -24.074 1.00 83.31 109 MET A O 1
ATOM 838 N N . PRO A 1 110 ? 31.556 4.008 -22.561 1.00 80.44 110 PRO A N 1
ATOM 839 C CA . PRO A 1 110 ? 32.534 4.524 -23.512 1.00 80.44 110 PRO A CA 1
ATOM 840 C C . PRO A 1 110 ? 33.525 3.428 -23.913 1.00 80.44 110 PRO A C 1
ATOM 842 O O . PRO A 1 110 ? 33.949 2.630 -23.068 1.00 80.44 110 PRO A O 1
ATOM 845 N N . LYS A 1 111 ? 33.973 3.408 -25.174 1.00 83.06 111 LYS A N 1
ATOM 846 C CA . LYS A 1 111 ? 35.056 2.496 -25.562 1.00 83.06 111 LYS A CA 1
ATOM 847 C C . LYS A 1 111 ? 36.402 3.018 -25.071 1.00 83.06 111 LYS A C 1
ATOM 849 O O . LYS A 1 111 ? 36.616 4.210 -24.836 1.00 83.06 111 LYS A O 1
ATOM 854 N N . VAL A 1 112 ? 37.351 2.098 -24.925 1.00 85.12 112 VAL A N 1
ATOM 855 C CA . VAL A 1 112 ? 38.730 2.422 -24.548 1.00 85.12 112 VAL A CA 1
ATOM 856 C C . VAL A 1 112 ? 39.306 3.425 -25.556 1.00 85.12 112 VAL A C 1
ATOM 858 O O . VAL A 1 112 ? 39.321 3.148 -26.752 1.00 85.12 112 VAL A O 1
ATOM 861 N N . LYS A 1 113 ? 39.813 4.560 -25.052 1.00 82.38 113 LYS A N 1
ATOM 862 C CA . LYS A 1 113 ? 40.341 5.715 -25.815 1.00 82.38 113 LYS A CA 1
ATOM 863 C C . LYS A 1 113 ? 39.299 6.612 -26.506 1.00 82.38 113 LYS A C 1
ATOM 865 O O . LYS A 1 113 ? 39.698 7.470 -27.288 1.00 82.38 113 LYS A O 1
ATOM 870 N N . GLU A 1 114 ? 38.011 6.490 -26.194 1.00 84.19 114 GLU A N 1
ATOM 871 C CA . GLU A 1 114 ? 37.000 7.468 -26.620 1.00 84.19 114 GLU A CA 1
ATOM 872 C C . GLU A 1 114 ? 36.792 8.579 -25.575 1.00 84.19 114 GLU A C 1
ATOM 874 O O . GLU A 1 114 ? 36.952 8.376 -24.366 1.00 84.19 114 GLU A O 1
ATOM 879 N N . THR A 1 115 ? 36.433 9.776 -26.048 1.00 78.12 115 THR A N 1
ATOM 880 C CA . THR A 1 115 ? 36.044 10.903 -25.192 1.00 78.12 115 THR A CA 1
ATOM 881 C C . THR A 1 115 ? 34.736 10.572 -24.482 1.00 78.12 115 THR A C 1
ATOM 883 O O . THR A 1 115 ? 33.745 10.227 -25.119 1.00 78.12 115 THR A O 1
ATOM 886 N N . LYS A 1 116 ? 34.718 10.699 -23.154 1.00 77.56 116 LYS A N 1
ATOM 887 C CA . LYS A 1 116 ? 33.507 10.492 -22.355 1.00 77.56 116 LYS A CA 1
ATOM 888 C C . LYS A 1 116 ? 32.545 11.659 -22.573 1.00 77.56 116 LYS A C 1
ATOM 890 O O . LYS A 1 116 ? 32.926 12.809 -22.358 1.00 77.56 116 LYS A O 1
ATOM 895 N N . PHE A 1 117 ? 31.306 11.364 -22.949 1.00 70.06 117 PHE A N 1
ATOM 896 C CA . PHE A 1 117 ? 30.225 12.346 -22.981 1.00 70.06 117 PHE A CA 1
ATOM 897 C C . PHE A 1 117 ? 29.415 12.289 -21.684 1.00 70.06 117 PHE A C 1
ATOM 899 O O . PHE A 1 117 ? 29.421 11.282 -20.974 1.00 70.06 117 PHE A O 1
ATOM 906 N N . ARG A 1 118 ? 28.725 13.387 -21.361 1.00 71.75 118 ARG A N 1
ATOM 907 C CA . ARG A 1 118 ? 27.715 13.386 -20.300 1.00 71.75 118 ARG A CA 1
ATOM 908 C C . ARG A 1 118 ? 26.601 12.421 -20.713 1.00 71.75 118 ARG A C 1
ATOM 910 O O . ARG A 1 118 ? 26.121 12.504 -21.839 1.00 71.75 118 ARG A O 1
ATOM 917 N N . VAL A 1 119 ? 26.208 11.538 -19.799 1.00 69.75 119 VAL A N 1
ATOM 918 C CA . VAL A 1 119 ? 25.038 10.671 -19.973 1.00 69.75 119 VAL A CA 1
ATOM 919 C C . VAL A 1 119 ? 23.815 11.557 -20.199 1.00 69.75 119 VAL A C 1
ATOM 921 O O . VAL A 1 119 ? 23.556 12.458 -19.402 1.00 69.75 119 VAL A O 1
ATOM 924 N N . SER A 1 120 ? 23.116 11.345 -21.313 1.00 66.69 120 SER A N 1
ATOM 925 C CA . SER A 1 120 ? 21.805 11.947 -21.545 1.00 66.69 120 SER A CA 1
ATOM 926 C C . SER A 1 120 ? 20.860 11.489 -20.442 1.00 66.69 120 SER A C 1
ATOM 928 O O . SER A 1 120 ? 20.879 10.310 -20.097 1.00 66.69 120 SER A O 1
ATOM 930 N N . GLU A 1 121 ? 20.063 12.402 -19.894 1.00 62.81 121 GLU A N 1
ATOM 931 C CA . GLU A 1 121 ? 19.028 12.067 -18.916 1.00 62.81 121 GLU A CA 1
ATOM 932 C C . GLU A 1 121 ? 18.054 11.083 -19.588 1.00 62.81 121 GLU A C 1
ATOM 934 O O . GLU A 1 121 ? 17.448 11.436 -20.607 1.00 62.81 121 GLU A O 1
ATOM 939 N N . PRO A 1 122 ? 17.995 9.812 -19.145 1.00 61.28 122 PRO A N 1
ATOM 940 C CA . PRO A 1 122 ? 16.975 8.891 -19.625 1.00 61.28 122 PRO A CA 1
ATOM 941 C C . PRO A 1 122 ? 15.599 9.472 -19.289 1.00 61.28 122 PRO A C 1
ATOM 943 O O . PRO A 1 122 ? 15.479 10.206 -18.317 1.00 61.28 122 PRO A O 1
ATOM 946 N N . ASP A 1 123 ? 14.560 9.125 -20.047 1.00 62.03 123 ASP A N 1
ATOM 947 C CA . ASP A 1 123 ? 13.186 9.498 -19.686 1.00 62.03 123 ASP A CA 1
ATOM 948 C C . ASP A 1 123 ? 12.874 8.988 -18.255 1.00 62.03 123 ASP A C 1
ATOM 950 O O . ASP A 1 123 ? 12.871 7.775 -18.004 1.00 62.03 123 ASP A O 1
ATOM 954 N N . ASP A 1 124 ? 12.707 9.918 -17.303 1.00 60.69 124 ASP A N 1
ATOM 955 C CA . ASP A 1 124 ? 12.810 9.698 -15.846 1.00 60.69 124 ASP A CA 1
ATOM 956 C C . ASP A 1 124 ? 11.822 8.655 -15.297 1.00 60.69 124 ASP A C 1
ATOM 958 O O . ASP A 1 124 ? 12.078 7.977 -14.298 1.00 60.69 124 ASP A O 1
ATOM 962 N N . ASN A 1 125 ? 10.698 8.457 -15.984 1.00 61.94 125 ASN A N 1
ATOM 963 C CA . ASN A 1 125 ? 9.596 7.627 -15.496 1.00 61.94 125 ASN A CA 1
ATOM 964 C C . ASN A 1 125 ? 9.903 6.119 -15.504 1.00 61.94 125 ASN A C 1
ATOM 966 O O . ASN A 1 125 ? 9.201 5.344 -14.852 1.00 61.94 125 ASN A O 1
ATOM 970 N N . LEU A 1 126 ? 10.968 5.683 -16.192 1.00 61.81 126 LEU A N 1
ATOM 971 C CA . LEU A 1 126 ? 11.426 4.288 -16.160 1.00 61.81 126 LEU A CA 1
ATOM 972 C C . LEU A 1 126 ? 11.933 3.855 -14.777 1.00 61.81 126 LEU A C 1
ATOM 974 O O . LEU A 1 126 ? 11.936 2.659 -14.489 1.00 61.81 126 LEU A O 1
ATOM 978 N N . GLN A 1 127 ? 12.337 4.811 -13.935 1.00 66.56 127 GLN A N 1
ATOM 979 C CA . GLN A 1 127 ? 12.861 4.576 -12.585 1.00 66.56 127 GLN A CA 1
ATOM 980 C C . GLN A 1 127 ? 11.783 4.683 -11.504 1.00 66.56 127 GLN A C 1
ATOM 982 O O . GLN A 1 127 ? 12.086 4.575 -10.316 1.00 66.56 127 GLN A O 1
ATOM 987 N N . SER A 1 128 ? 10.527 4.910 -11.895 1.00 83.00 128 SER A N 1
ATOM 988 C CA . SER A 1 128 ? 9.465 5.069 -10.920 1.00 83.00 128 SER A CA 1
ATOM 989 C C . SER A 1 128 ? 9.218 3.772 -10.157 1.00 83.00 128 SER A C 1
ATOM 991 O O . SER A 1 128 ? 9.013 2.710 -10.755 1.00 83.00 128 SER A O 1
ATOM 993 N N . ILE A 1 129 ? 9.232 3.875 -8.831 1.00 88.69 129 ILE A N 1
ATOM 994 C CA . ILE A 1 129 ? 8.992 2.764 -7.918 1.00 88.69 129 ILE A CA 1
ATOM 995 C C . ILE A 1 129 ? 7.531 2.826 -7.483 1.00 88.69 129 ILE A C 1
ATOM 997 O O . ILE A 1 129 ? 7.110 3.749 -6.784 1.00 88.69 129 ILE A O 1
ATOM 1001 N N . VAL A 1 130 ? 6.765 1.825 -7.900 1.00 94.38 130 VAL A N 1
ATOM 1002 C CA . VAL A 1 130 ? 5.441 1.536 -7.367 1.00 94.38 130 VAL A CA 1
ATOM 1003 C C . VAL A 1 130 ? 5.627 0.651 -6.153 1.00 94.38 130 VAL A C 1
ATOM 1005 O O . VAL A 1 130 ? 6.259 -0.402 -6.236 1.00 94.38 130 VAL A O 1
ATOM 1008 N N . THR A 1 131 ? 5.036 1.060 -5.039 1.00 95.31 131 THR A N 1
ATOM 1009 C CA . THR A 1 131 ? 5.167 0.353 -3.767 1.00 95.31 131 THR A CA 1
ATOM 1010 C C . THR A 1 131 ? 3.798 -0.033 -3.236 1.00 95.31 131 THR A C 1
ATOM 1012 O O . THR A 1 131 ? 2.880 0.786 -3.225 1.00 95.31 131 THR A O 1
ATOM 1015 N N . LEU A 1 132 ? 3.664 -1.266 -2.757 1.00 96.12 132 LEU A N 1
ATOM 1016 C CA . LEU A 1 132 ? 2.508 -1.734 -2.005 1.00 96.12 132 LEU A CA 1
ATOM 1017 C C . LEU A 1 132 ? 2.934 -2.004 -0.561 1.00 96.12 132 LEU A C 1
ATOM 1019 O O . LEU A 1 132 ? 3.832 -2.806 -0.318 1.00 96.12 132 LEU A O 1
ATOM 1023 N N . ILE A 1 133 ? 2.297 -1.326 0.387 1.00 94.06 133 ILE A N 1
ATOM 1024 C CA . ILE A 1 133 ? 2.514 -1.541 1.819 1.00 94.06 133 ILE A CA 1
ATOM 1025 C C . ILE A 1 133 ? 1.344 -2.358 2.352 1.00 94.06 133 ILE A C 1
ATOM 1027 O O . ILE A 1 133 ? 0.189 -2.002 2.116 1.00 94.06 133 ILE A O 1
ATOM 1031 N N . GLU A 1 134 ? 1.646 -3.429 3.071 1.00 93.62 134 GLU A N 1
ATOM 1032 C CA . GLU A 1 134 ? 0.671 -4.317 3.698 1.00 93.62 134 GLU A CA 1
ATOM 1033 C C . GLU A 1 134 ? 0.826 -4.268 5.219 1.00 93.62 134 GLU A C 1
ATOM 1035 O O . GLU A 1 134 ? 1.933 -4.397 5.738 1.00 93.62 134 GLU A O 1
ATOM 1040 N N . ILE A 1 135 ? -0.287 -4.103 5.933 1.00 90.62 135 ILE A N 1
ATOM 1041 C CA . ILE A 1 135 ? -0.389 -4.236 7.391 1.00 90.62 135 ILE A CA 1
ATOM 1042 C C . ILE A 1 135 ? -1.585 -5.140 7.670 1.00 90.62 135 ILE A C 1
ATOM 1044 O O . ILE A 1 135 ? -2.723 -4.671 7.721 1.00 90.62 135 ILE A O 1
ATOM 1048 N N . GLY A 1 136 ? -1.337 -6.446 7.793 1.00 88.50 136 GLY A N 1
ATOM 1049 C CA . GLY A 1 136 ? -2.384 -7.473 7.788 1.00 88.50 136 GLY A CA 1
ATOM 1050 C C . GLY A 1 136 ? -3.335 -7.296 6.603 1.00 88.50 136 GLY A C 1
ATOM 1051 O O . GLY A 1 136 ? -2.918 -7.433 5.463 1.00 88.50 136 GLY A O 1
ATOM 1052 N N . ASN A 1 137 ? -4.607 -6.963 6.842 1.00 88.75 137 ASN A N 1
ATOM 1053 C CA . ASN A 1 137 ? -5.581 -6.746 5.763 1.00 88.75 137 ASN A CA 1
ATOM 1054 C C . ASN A 1 137 ? -5.617 -5.311 5.200 1.00 88.75 137 ASN A C 1
ATOM 1056 O O . ASN A 1 137 ? -6.408 -5.027 4.302 1.00 88.75 137 ASN A O 1
ATOM 1060 N N . LEU A 1 138 ? -4.792 -4.397 5.709 1.00 92.06 138 LEU A N 1
ATOM 1061 C CA . LEU A 1 138 ? -4.670 -3.043 5.178 1.00 92.06 138 LEU A CA 1
ATOM 1062 C C . LEU A 1 138 ? -3.634 -2.996 4.064 1.00 92.06 138 LEU A C 1
ATOM 1064 O O . LEU A 1 138 ? -2.483 -3.369 4.271 1.00 92.06 138 LEU A O 1
ATOM 1068 N N . PHE A 1 139 ? -4.024 -2.448 2.917 1.00 95.50 139 PHE A N 1
ATOM 1069 C CA . PHE A 1 139 ? -3.141 -2.280 1.768 1.00 95.50 139 PHE A CA 1
ATOM 1070 C C . PHE A 1 139 ? -3.070 -0.801 1.364 1.00 95.50 139 PHE A C 1
ATOM 1072 O O . PHE A 1 139 ? -4.095 -0.122 1.254 1.00 95.50 139 PHE A O 1
ATOM 1079 N N . ILE A 1 140 ? -1.859 -0.303 1.119 1.00 96.38 140 ILE A N 1
ATOM 1080 C CA . ILE A 1 140 ? -1.588 1.059 0.639 1.00 96.38 140 ILE A CA 1
ATOM 1081 C C . ILE A 1 140 ? -0.810 0.960 -0.662 1.00 96.38 140 ILE A C 1
ATOM 1083 O O . ILE A 1 140 ? 0.287 0.408 -0.680 1.00 96.38 140 ILE A O 1
ATOM 1087 N N . LEU A 1 141 ? -1.347 1.535 -1.735 1.00 97.38 141 LEU A N 1
ATOM 1088 C CA . LEU A 1 141 ? -0.681 1.584 -3.031 1.00 97.38 141 LEU A CA 1
ATOM 1089 C C . LEU A 1 141 ? -0.083 2.974 -3.266 1.00 97.38 141 LEU A C 1
ATOM 1091 O O . LEU A 1 141 ? -0.793 3.981 -3.288 1.00 97.38 141 LEU A O 1
ATOM 1095 N N . LEU A 1 142 ? 1.227 3.032 -3.481 1.00 96.38 142 LEU A N 1
ATOM 1096 C CA . LEU A 1 142 ? 1.957 4.243 -3.833 1.00 96.38 142 LEU A CA 1
ATOM 1097 C C . LEU A 1 142 ? 2.362 4.159 -5.304 1.00 96.38 142 LEU A C 1
ATOM 1099 O O . LEU A 1 142 ? 3.252 3.389 -5.650 1.00 96.38 142 LEU A O 1
ATOM 1103 N N . GLY A 1 143 ? 1.693 4.921 -6.176 1.00 93.31 143 GLY A N 1
ATOM 1104 C CA . GLY A 1 143 ? 1.883 4.806 -7.627 1.00 93.31 143 GLY A CA 1
ATOM 1105 C C . GLY A 1 143 ? 3.126 5.495 -8.199 1.00 93.31 143 GLY A C 1
ATOM 1106 O O . GLY A 1 143 ? 3.394 5.346 -9.388 1.00 93.31 143 GLY A O 1
ATOM 1107 N N . GLY A 1 144 ? 3.863 6.256 -7.384 1.00 90.81 144 GLY A N 1
ATOM 1108 C CA . GLY A 1 144 ? 5.003 7.046 -7.847 1.00 90.81 144 GLY A CA 1
ATOM 1109 C C . GLY A 1 144 ? 4.612 7.990 -8.988 1.00 90.81 144 GLY A C 1
ATOM 1110 O O . GLY A 1 144 ? 3.596 8.672 -8.917 1.00 90.81 144 GLY A O 1
ATOM 1111 N N . ASP A 1 145 ? 5.396 7.953 -10.053 1.00 91.00 145 ASP A N 1
ATOM 1112 C CA . ASP A 1 145 ? 5.198 8.650 -11.327 1.00 91.00 145 ASP A CA 1
ATOM 1113 C C . ASP A 1 145 ? 5.080 7.659 -12.495 1.00 91.00 145 ASP A C 1
ATOM 1115 O O . ASP A 1 145 ? 5.252 8.025 -13.660 1.00 91.00 145 ASP A O 1
ATOM 1119 N N . LEU A 1 146 ? 4.777 6.388 -12.191 1.00 91.88 146 LEU A N 1
ATOM 1120 C CA . LEU A 1 146 ? 4.683 5.343 -13.197 1.00 91.88 146 LEU A CA 1
ATOM 1121 C C . LEU A 1 146 ? 3.558 5.658 -14.185 1.00 91.88 146 LEU A C 1
ATOM 1123 O O . LEU A 1 146 ? 2.410 5.917 -13.811 1.00 91.88 146 LEU A O 1
ATOM 1127 N N . MET A 1 147 ? 3.905 5.580 -15.463 1.00 91.88 147 MET A N 1
ATOM 1128 C CA . MET A 1 147 ? 2.987 5.769 -16.575 1.00 91.88 147 MET A CA 1
ATOM 1129 C C . MET A 1 147 ? 2.694 4.435 -17.251 1.00 91.88 147 MET A C 1
ATOM 1131 O O . MET A 1 147 ? 3.513 3.515 -17.233 1.00 91.88 147 MET A O 1
ATOM 1135 N N . GLU A 1 148 ? 1.529 4.342 -17.880 1.00 92.56 148 GLU A N 1
ATOM 1136 C CA . GLU A 1 148 ? 1.243 3.262 -18.809 1.00 92.56 148 GLU A CA 1
ATOM 1137 C C . GLU A 1 148 ? 2.063 3.433 -20.092 1.00 92.56 148 GLU A C 1
ATOM 1139 O O . GLU A 1 148 ? 2.346 4.549 -20.540 1.00 92.56 148 GLU A O 1
ATOM 1144 N N . THR A 1 149 ? 2.449 2.310 -20.689 1.00 89.19 149 THR A N 1
ATOM 1145 C CA . THR A 1 149 ? 3.268 2.278 -21.902 1.00 89.19 149 THR A CA 1
ATOM 1146 C C . THR A 1 149 ? 2.587 1.463 -22.997 1.00 89.19 149 THR A C 1
ATOM 1148 O O . THR A 1 149 ? 1.617 0.753 -22.759 1.00 89.19 149 THR A O 1
ATOM 1151 N N . THR A 1 150 ? 3.090 1.544 -24.229 1.00 89.19 150 THR A N 1
ATOM 1152 C CA . THR A 1 150 ? 2.602 0.697 -25.332 1.00 89.19 150 THR A CA 1
ATOM 1153 C C . THR A 1 150 ? 3.170 -0.722 -25.299 1.00 89.19 150 THR A C 1
ATOM 1155 O O . THR A 1 150 ? 2.695 -1.583 -26.038 1.00 89.19 150 THR A O 1
ATOM 1158 N N . ASN A 1 151 ? 4.197 -0.968 -24.484 1.00 89.62 151 ASN A N 1
ATOM 1159 C CA . ASN A 1 151 ? 4.802 -2.280 -24.329 1.00 89.62 151 ASN A CA 1
ATOM 1160 C C . ASN A 1 151 ? 4.097 -3.026 -23.180 1.00 89.62 151 ASN A C 1
ATOM 1162 O O . ASN A 1 151 ? 4.134 -2.534 -22.054 1.00 89.62 151 ASN A O 1
ATOM 1166 N N . PRO A 1 152 ? 3.489 -4.200 -23.430 1.00 90.06 152 PRO A N 1
ATOM 1167 C CA . PRO A 1 152 ? 2.735 -4.935 -22.411 1.00 90.06 152 PRO A CA 1
ATOM 1168 C C . PRO A 1 152 ? 3.591 -5.413 -21.232 1.00 90.06 152 PRO A C 1
ATOM 1170 O O . PRO A 1 152 ? 3.049 -5.674 -20.162 1.00 90.06 152 PRO A O 1
ATOM 1173 N N . ASP A 1 153 ? 4.911 -5.503 -21.410 1.00 92.81 153 ASP A N 1
ATOM 1174 C CA . ASP A 1 153 ? 5.840 -5.941 -20.369 1.00 92.81 153 ASP A CA 1
ATOM 1175 C C . ASP A 1 153 ? 6.320 -4.780 -19.476 1.00 92.81 153 ASP A C 1
ATOM 1177 O O . ASP A 1 153 ? 7.174 -4.982 -18.616 1.00 92.81 153 ASP A O 1
ATOM 1181 N N . THR A 1 154 ? 5.822 -3.554 -19.681 1.00 91.31 154 THR A N 1
ATOM 1182 C CA . THR A 1 154 ? 6.178 -2.362 -18.893 1.00 91.31 154 THR A CA 1
ATOM 1183 C C . THR A 1 154 ? 4.938 -1.548 -18.507 1.00 91.31 154 THR A C 1
ATOM 1185 O O . THR A 1 154 ? 3.857 -1.756 -19.045 1.00 91.31 154 THR A O 1
ATOM 1188 N N . GLY A 1 155 ? 5.080 -0.597 -17.578 1.00 92.31 155 GLY A N 1
ATOM 1189 C CA . GLY A 1 155 ? 3.975 0.277 -17.162 1.00 92.31 155 GLY A CA 1
ATOM 1190 C C . GLY A 1 155 ? 3.003 -0.379 -16.178 1.00 92.31 155 GLY A C 1
ATOM 1191 O O . GLY A 1 155 ? 3.379 -1.268 -15.414 1.00 92.31 155 GLY A O 1
ATOM 1192 N N . TRP A 1 156 ? 1.752 0.084 -16.149 1.00 95.00 156 TRP A N 1
ATOM 1193 C CA . TRP A 1 156 ? 0.755 -0.404 -15.188 1.00 95.00 156 TRP A CA 1
ATOM 1194 C C . TRP A 1 156 ? 0.251 -1.803 -15.532 1.00 95.00 156 TRP A C 1
ATOM 1196 O O . TRP A 1 156 ? 0.022 -2.604 -14.625 1.00 95.00 156 TRP A O 1
ATOM 1206 N N . SER A 1 157 ? 0.118 -2.113 -16.820 1.00 94.06 157 SER A N 1
ATOM 1207 C CA . SER A 1 157 ? -0.426 -3.384 -17.303 1.00 94.06 157 SER A CA 1
ATOM 1208 C C . SER A 1 157 ? 0.338 -4.594 -16.752 1.00 94.06 157 SER A C 1
ATOM 1210 O O . SER A 1 157 ? -0.274 -5.498 -16.179 1.00 94.06 157 SER A O 1
ATOM 1212 N N . VAL A 1 158 ? 1.675 -4.575 -16.810 1.00 94.75 158 VAL A N 1
ATOM 1213 C CA . VAL A 1 158 ? 2.508 -5.667 -16.272 1.00 94.75 158 VAL A CA 1
ATOM 1214 C C . VAL A 1 158 ? 2.363 -5.824 -14.752 1.00 94.75 158 VAL A C 1
ATOM 1216 O O . VAL A 1 158 ? 2.360 -6.941 -14.239 1.00 94.75 158 VAL A O 1
ATOM 1219 N N . ILE A 1 159 ? 2.171 -4.724 -14.014 1.00 95.38 159 ILE A N 1
ATOM 1220 C CA . ILE A 1 159 ? 1.979 -4.757 -12.556 1.00 95.38 159 ILE A CA 1
ATOM 1221 C C . ILE A 1 159 ? 0.621 -5.350 -12.205 1.00 95.38 159 ILE A C 1
ATOM 1223 O O . ILE A 1 159 ? 0.521 -6.222 -11.339 1.00 95.38 159 ILE A O 1
ATOM 1227 N N . VAL A 1 160 ? -0.441 -4.876 -12.855 1.00 95.88 160 VAL A N 1
ATOM 1228 C CA . VAL A 1 160 ? -1.805 -5.331 -12.575 1.00 95.88 160 VAL A CA 1
ATOM 1229 C C . VAL A 1 160 ? -1.909 -6.839 -12.787 1.00 95.88 160 VAL A C 1
ATOM 1231 O O . VAL A 1 160 ? -2.442 -7.534 -11.911 1.00 95.88 160 VAL A O 1
ATOM 1234 N N . GLU A 1 161 ? -1.361 -7.331 -13.896 1.00 95.06 161 GLU A N 1
ATOM 1235 C CA . GLU A 1 161 ? -1.443 -8.734 -14.303 1.00 95.06 161 GLU A CA 1
ATOM 1236 C C . GLU A 1 161 ? -0.417 -9.640 -13.602 1.00 95.06 161 GLU A C 1
ATOM 1238 O O . GLU A 1 161 ? -0.595 -10.859 -13.586 1.00 95.06 161 GLU A O 1
ATOM 1243 N N . SER A 1 162 ? 0.603 -9.071 -12.947 1.00 94.81 162 SER A N 1
ATOM 1244 C CA . SER A 1 162 ? 1.633 -9.836 -12.232 1.00 94.81 162 SER A CA 1
ATOM 1245 C C . SER A 1 162 ? 1.031 -10.863 -11.268 1.00 94.81 162 SER A C 1
ATOM 1247 O O . SER A 1 162 ? 0.182 -10.538 -10.431 1.00 94.81 162 SER A O 1
ATOM 1249 N N . ALA A 1 163 ? 1.483 -12.116 -11.388 1.00 92.38 163 ALA A N 1
ATOM 1250 C CA . ALA A 1 163 ? 1.118 -13.219 -10.501 1.00 92.38 163 ALA A CA 1
ATOM 1251 C C . ALA A 1 163 ? 1.746 -13.111 -9.107 1.00 92.38 163 ALA A C 1
ATOM 1253 O O . ALA A 1 163 ? 1.149 -13.573 -8.137 1.00 92.38 163 ALA A O 1
ATOM 1254 N N . GLU A 1 164 ? 2.899 -12.449 -9.031 1.00 91.12 164 GLU A N 1
ATOM 1255 C CA . GLU A 1 164 ? 3.807 -12.459 -7.881 1.00 91.12 164 GLU A CA 1
ATOM 1256 C C . GLU A 1 164 ? 3.502 -11.364 -6.856 1.00 91.12 164 GLU A C 1
ATOM 1258 O O . GLU A 1 164 ? 4.014 -11.387 -5.738 1.00 91.12 164 GLU A O 1
ATOM 1263 N N . ARG A 1 165 ? 2.668 -10.381 -7.214 1.00 93.62 165 ARG A N 1
ATOM 1264 C CA . ARG A 1 165 ? 2.301 -9.314 -6.280 1.00 93.62 165 ARG A CA 1
ATOM 1265 C C . ARG A 1 165 ? 1.251 -9.779 -5.266 1.00 93.62 165 ARG A C 1
ATOM 1267 O O . ARG A 1 165 ? 0.368 -10.574 -5.616 1.00 93.62 165 ARG A O 1
ATOM 1274 N N . PRO A 1 166 ? 1.222 -9.181 -4.062 1.00 94.50 166 PRO A N 1
ATOM 1275 C CA . PRO A 1 166 ? 0.094 -9.348 -3.160 1.00 94.50 166 PRO A CA 1
ATOM 1276 C C . PRO A 1 166 ? -1.230 -8.975 -3.844 1.00 94.50 166 PRO A C 1
ATOM 1278 O O . PRO A 1 166 ? -1.322 -8.035 -4.646 1.00 94.50 166 PRO A O 1
ATOM 1281 N N . ARG A 1 167 ? -2.273 -9.757 -3.546 1.00 93.81 167 ARG A N 1
ATOM 1282 C CA . ARG A 1 167 ? -3.594 -9.651 -4.190 1.00 93.81 167 ARG A CA 1
ATOM 1283 C C . ARG A 1 167 ? -4.606 -8.812 -3.409 1.00 93.81 167 ARG A C 1
ATOM 1285 O O . ARG A 1 167 ? -5.723 -8.633 -3.890 1.00 93.81 167 ARG A O 1
ATOM 1292 N N . GLY A 1 168 ? -4.219 -8.294 -2.244 1.00 93.81 168 GLY A N 1
ATOM 1293 C CA . GLY A 1 168 ? -5.036 -7.376 -1.459 1.00 93.81 168 GLY A CA 1
ATOM 1294 C C . GLY A 1 168 ? -5.405 -6.108 -2.229 1.00 93.81 168 GLY A C 1
ATOM 1295 O O . GLY A 1 168 ? -4.695 -5.683 -3.144 1.00 93.81 168 GLY A O 1
ATOM 1296 N N . LYS A 1 169 ? -6.545 -5.516 -1.863 1.00 96.56 169 LYS A N 1
ATOM 1297 C CA . LYS A 1 169 ? -7.054 -4.279 -2.459 1.00 96.56 169 LYS A CA 1
ATOM 1298 C C . LYS A 1 169 ? -6.736 -3.096 -1.559 1.00 96.56 169 LYS A C 1
ATOM 1300 O O . LYS A 1 169 ? -7.092 -3.105 -0.385 1.00 96.56 169 LYS A O 1
ATOM 1305 N N . ALA A 1 170 ? -6.096 -2.075 -2.115 1.00 97.12 170 ALA A N 1
ATOM 1306 C CA . ALA A 1 170 ? -5.662 -0.920 -1.353 1.00 97.12 170 ALA A CA 1
ATOM 1307 C C . ALA A 1 170 ? -6.828 -0.017 -0.935 1.00 97.12 170 ALA A C 1
ATOM 1309 O O . ALA A 1 170 ? -7.692 0.332 -1.747 1.00 97.12 170 ALA A O 1
ATOM 1310 N N . CYS A 1 171 ? -6.823 0.372 0.340 1.00 96.00 171 CYS A N 1
ATOM 1311 C CA . CYS A 1 171 ? -7.739 1.356 0.912 1.00 96.00 171 CYS A CA 1
ATOM 1312 C C . CYS A 1 171 ? -7.186 2.785 0.817 1.00 96.00 171 CYS A C 1
ATOM 1314 O O . CYS A 1 171 ? -7.961 3.736 0.843 1.00 96.00 171 CYS A O 1
ATOM 1316 N N . ILE A 1 172 ? -5.869 2.947 0.653 1.00 95.25 172 ILE A N 1
ATOM 1317 C CA . ILE A 1 172 ? -5.208 4.234 0.405 1.00 95.25 172 ILE A CA 1
ATOM 1318 C C . ILE A 1 172 ? -4.426 4.132 -0.906 1.00 95.25 172 ILE A C 1
ATOM 1320 O O . ILE A 1 172 ? -3.671 3.181 -1.113 1.00 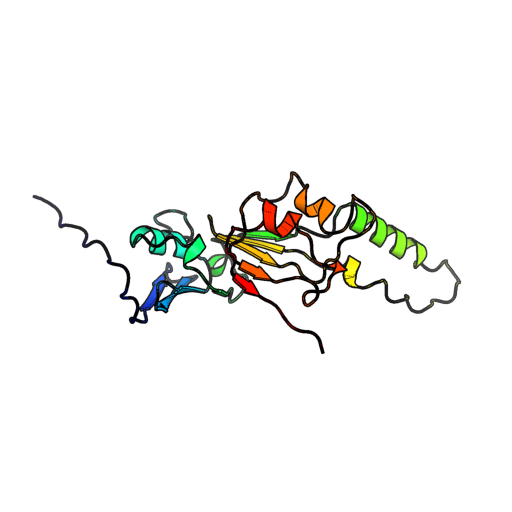95.25 172 ILE A O 1
ATOM 1324 N N . TYR A 1 173 ? -4.589 5.122 -1.782 1.00 96.69 173 TYR A N 1
ATOM 1325 C CA . TYR A 1 173 ? -3.907 5.181 -3.071 1.00 96.69 173 TYR A CA 1
ATOM 1326 C C . TYR A 1 173 ? -3.277 6.551 -3.297 1.00 96.69 173 TYR A C 1
ATOM 1328 O O . TYR A 1 173 ? -3.982 7.553 -3.418 1.00 96.69 173 TYR A O 1
ATOM 1336 N N . LYS A 1 174 ? -1.946 6.617 -3.398 1.00 95.31 174 LYS A N 1
ATOM 1337 C CA . LYS A 1 174 ? -1.283 7.818 -3.911 1.00 95.31 174 LYS A CA 1
ATOM 1338 C C . LYS A 1 174 ? -1.356 7.790 -5.433 1.00 95.31 174 LYS A C 1
ATOM 1340 O O . LYS A 1 174 ? -0.653 7.006 -6.070 1.00 95.31 174 LYS A O 1
ATOM 1345 N N . VAL A 1 175 ? -2.191 8.669 -5.987 1.00 95.62 175 VAL A N 1
ATOM 1346 C CA . VAL A 1 175 ? -2.402 8.801 -7.430 1.00 95.62 175 VAL A CA 1
ATOM 1347 C C . VAL A 1 175 ? -1.070 9.163 -8.099 1.00 95.62 175 VAL A C 1
ATOM 1349 O O . VAL A 1 175 ? -0.407 10.107 -7.629 1.00 95.62 175 VAL A O 1
ATOM 1352 N N . PRO A 1 176 ? -0.671 8.421 -9.149 1.00 94.12 176 PRO A N 1
ATOM 1353 C CA . PRO A 1 176 ? 0.625 8.562 -9.780 1.00 94.12 176 PRO A CA 1
ATOM 1354 C C . PRO A 1 176 ? 0.735 9.838 -10.607 1.00 94.12 176 PRO A C 1
ATOM 1356 O O . PRO A 1 176 ? -0.275 10.346 -11.105 1.00 94.12 176 PRO A O 1
ATOM 1359 N N . HIS A 1 177 ? 1.963 10.338 -10.761 1.00 92.69 177 HIS A N 1
ATOM 1360 C CA . HIS A 1 177 ? 2.332 11.374 -11.732 1.00 92.69 177 HIS A CA 1
ATOM 1361 C C . HIS A 1 177 ? 1.373 12.568 -11.727 1.00 92.69 177 HIS A C 1
ATOM 1363 O O . HIS A 1 177 ? 0.851 12.997 -12.760 1.00 92.69 177 HIS A O 1
ATOM 1369 N N . HIS A 1 178 ? 1.049 13.059 -10.532 1.00 92.38 178 HIS A N 1
ATOM 1370 C CA . HIS A 1 178 ? 0.171 14.216 -10.350 1.00 92.38 178 HIS A CA 1
ATOM 1371 C C . HIS A 1 178 ? -1.224 14.089 -11.001 1.00 92.38 178 HIS A C 1
ATOM 1373 O O . HIS A 1 178 ? -1.890 15.096 -11.234 1.00 92.38 178 HIS A O 1
ATOM 1379 N N . GLY A 1 179 ? -1.697 12.862 -11.263 1.00 91.81 179 GLY A N 1
ATOM 1380 C CA . GLY A 1 179 ? -2.982 12.606 -11.922 1.00 91.81 179 GLY A CA 1
ATOM 1381 C C . GLY A 1 179 ? -2.942 12.743 -13.444 1.00 91.81 179 GLY A C 1
ATOM 1382 O O . GLY A 1 179 ? -3.981 12.956 -14.070 1.00 91.81 179 GLY A O 1
ATOM 1383 N N . SER A 1 180 ? -1.757 12.638 -14.048 1.00 91.31 180 SER A N 1
ATOM 1384 C CA . SER A 1 180 ? -1.591 12.706 -15.499 1.00 91.31 180 SER A CA 1
ATOM 1385 C C . SER A 1 180 ? -2.355 11.590 -16.211 1.00 91.31 180 SER A C 1
ATOM 1387 O O . SER A 1 180 ? -2.418 10.450 -15.753 1.00 91.31 180 SER A O 1
ATOM 1389 N N . LYS A 1 181 ? -2.920 11.905 -17.383 1.00 91.88 181 LYS A N 1
ATOM 1390 C CA . LYS A 1 181 ? -3.769 10.972 -18.145 1.00 91.88 181 LYS A CA 1
ATOM 1391 C C . LYS A 1 181 ? -3.040 9.683 -18.540 1.00 91.88 181 LYS A C 1
ATOM 1393 O O . LYS A 1 181 ? -3.658 8.629 -18.591 1.00 91.88 181 LYS A O 1
ATOM 1398 N N . ASN A 1 182 ? -1.746 9.769 -18.828 1.00 90.12 182 ASN A N 1
ATOM 1399 C CA . ASN A 1 182 ? -0.895 8.626 -19.168 1.00 90.12 182 ASN A CA 1
ATOM 1400 C C . ASN A 1 182 ? -0.477 7.787 -17.949 1.00 90.12 182 ASN A C 1
ATOM 1402 O O . ASN A 1 182 ? 0.036 6.693 -18.137 1.00 90.12 182 ASN A O 1
ATOM 1406 N N . ALA A 1 183 ? -0.708 8.258 -16.723 1.00 92.12 183 ALA A N 1
ATOM 1407 C CA . ALA A 1 183 ? -0.489 7.496 -15.496 1.00 92.12 183 ALA A CA 1
ATOM 1408 C C . ALA A 1 183 ? -1.778 6.870 -14.939 1.00 92.12 183 ALA A C 1
ATOM 1410 O O . ALA A 1 183 ? -1.735 6.115 -13.970 1.00 92.12 183 ALA A O 1
ATOM 1411 N N . HIS A 1 184 ? -2.929 7.162 -15.551 1.00 94.69 184 HIS A N 1
ATOM 1412 C CA . HIS A 1 184 ? -4.209 6.567 -15.182 1.00 94.69 184 HIS A CA 1
ATOM 1413 C C . HIS A 1 184 ? -4.365 5.162 -15.774 1.00 94.69 184 HIS A C 1
ATOM 1415 O O . HIS A 1 184 ? -4.128 4.954 -16.962 1.00 94.69 184 HIS A O 1
ATOM 1421 N N . SER A 1 185 ? -4.840 4.218 -14.959 1.00 95.69 185 SER A N 1
ATOM 1422 C CA . SER A 1 185 ? -5.195 2.861 -15.384 1.00 95.69 185 SER A CA 1
ATOM 1423 C C . SER A 1 185 ? -6.488 2.420 -14.701 1.00 95.69 185 SER A C 1
ATOM 1425 O O . SER A 1 185 ? -6.515 2.240 -13.484 1.00 95.69 185 SER A O 1
ATOM 1427 N N . ASP A 1 186 ? -7.562 2.217 -15.473 1.00 96.88 186 ASP A N 1
ATOM 1428 C CA . ASP A 1 186 ? -8.853 1.726 -14.954 1.00 96.88 186 ASP A CA 1
ATOM 1429 C C . ASP A 1 186 ? -8.708 0.378 -14.243 1.00 96.88 186 ASP A C 1
ATOM 1431 O O . ASP A 1 186 ? -9.391 0.082 -13.265 1.00 96.88 186 ASP A O 1
ATOM 1435 N N . ASP A 1 187 ? -7.776 -0.437 -14.716 1.00 97.06 187 ASP A N 1
ATOM 1436 C CA . ASP A 1 187 ? -7.502 -1.755 -14.178 1.00 97.06 187 ASP A CA 1
ATOM 1437 C C . ASP A 1 187 ? -6.880 -1.698 -12.778 1.00 97.06 187 ASP A C 1
ATOM 1439 O O . ASP A 1 187 ? -7.223 -2.521 -11.927 1.00 97.06 187 ASP A O 1
ATOM 1443 N N . VAL A 1 188 ? -6.066 -0.681 -12.478 1.00 97.38 188 VAL A N 1
ATOM 1444 C CA . VAL A 1 188 ? -5.619 -0.412 -11.102 1.00 97.38 188 VAL A CA 1
ATOM 1445 C C . VAL A 1 188 ? -6.828 -0.122 -10.212 1.00 97.38 188 VAL A C 1
ATOM 1447 O O . VAL A 1 188 ? -7.000 -0.776 -9.182 1.00 97.38 188 VAL A O 1
ATOM 1450 N N . TRP A 1 189 ? -7.715 0.785 -10.632 1.00 97.62 189 TRP A N 1
ATOM 1451 C CA . TRP A 1 189 ? -8.918 1.136 -9.868 1.00 97.62 189 TRP A CA 1
ATOM 1452 C C . TRP A 1 189 ? -9.842 -0.065 -9.638 1.00 97.62 189 TRP A C 1
ATOM 1454 O O . TRP A 1 189 ? -10.328 -0.277 -8.529 1.00 97.62 189 TRP A O 1
ATOM 1464 N N . ASN A 1 190 ? -10.046 -0.894 -10.659 1.00 97.19 190 ASN A N 1
ATOM 1465 C CA . ASN A 1 190 ? -10.984 -2.011 -10.597 1.00 97.19 190 ASN A CA 1
ATOM 1466 C C . ASN A 1 190 ? -10.411 -3.233 -9.862 1.00 97.19 190 ASN A C 1
ATOM 1468 O O . ASN A 1 190 ? -11.117 -3.895 -9.088 1.00 97.19 190 ASN A O 1
ATOM 1472 N N . LYS A 1 191 ? -9.133 -3.556 -10.092 1.00 97.00 191 LYS A N 1
ATOM 1473 C CA . LYS A 1 191 ? -8.515 -4.812 -9.636 1.00 97.00 191 LYS A CA 1
ATOM 1474 C C . LYS A 1 191 ? -7.656 -4.639 -8.385 1.00 97.00 191 LYS A C 1
ATOM 1476 O O . LYS A 1 191 ? -7.559 -5.587 -7.610 1.00 97.00 191 LYS A O 1
ATOM 1481 N N . MET A 1 192 ? -7.053 -3.470 -8.168 1.00 97.69 192 MET A N 1
ATOM 1482 C CA . MET A 1 192 ? -6.081 -3.249 -7.085 1.00 97.69 192 MET A CA 1
ATOM 1483 C C . MET A 1 192 ? -6.590 -2.356 -5.956 1.00 97.69 192 MET A C 1
ATOM 1485 O O . MET A 1 192 ? -5.970 -2.348 -4.898 1.00 97.69 192 MET A O 1
ATOM 1489 N N . LEU A 1 193 ? -7.695 -1.630 -6.136 1.00 98.00 193 LEU A N 1
ATOM 1490 C CA . LEU A 1 193 ? -8.261 -0.760 -5.101 1.00 98.00 193 LEU A CA 1
ATOM 1491 C C . LEU A 1 193 ? -9.579 -1.316 -4.542 1.00 98.00 193 LEU A C 1
ATOM 1493 O O . LEU A 1 193 ? -10.297 -2.090 -5.196 1.00 98.00 193 LEU A O 1
ATOM 1497 N N . LEU A 1 194 ? -9.897 -0.916 -3.307 1.00 96.38 194 LEU A N 1
ATOM 1498 C CA . LEU A 1 194 ? -11.258 -1.012 -2.776 1.00 96.38 194 LEU A CA 1
ATOM 1499 C C . LEU A 1 194 ? -12.197 -0.097 -3.575 1.00 96.38 194 LEU A C 1
ATOM 1501 O O . LEU A 1 194 ? -11.753 0.789 -4.297 1.00 96.38 194 LEU A O 1
ATOM 1505 N N . SER A 1 195 ? -13.510 -0.294 -3.443 1.00 94.50 195 SER A N 1
ATOM 1506 C CA . SER A 1 195 ? -14.508 0.511 -4.166 1.00 94.50 195 SER A CA 1
ATOM 1507 C C . SER A 1 195 ? -14.537 1.983 -3.742 1.00 94.50 195 SER A C 1
ATOM 1509 O O . SER A 1 195 ? -14.944 2.835 -4.527 1.00 94.50 195 SER A O 1
ATOM 1511 N N . GLN A 1 196 ? -14.119 2.285 -2.511 1.00 93.38 196 GLN A N 1
ATOM 1512 C CA . GLN A 1 196 ? -14.031 3.642 -1.969 1.00 93.38 196 GLN A CA 1
ATOM 1513 C C . GLN A 1 196 ? -12.675 3.849 -1.280 1.00 93.38 196 GLN A C 1
ATOM 1515 O O . GLN A 1 196 ? -12.611 3.871 -0.051 1.00 93.38 196 GLN A O 1
ATOM 1520 N N . PRO A 1 197 ? -11.577 3.955 -2.047 1.00 95.12 197 PRO A N 1
ATOM 1521 C CA . PRO A 1 197 ? -10.269 4.198 -1.472 1.00 95.12 197 PRO A CA 1
ATOM 1522 C C . PRO A 1 197 ? -10.112 5.686 -1.124 1.00 95.12 197 PRO A C 1
ATOM 1524 O O . PRO A 1 197 ? -10.671 6.568 -1.782 1.00 95.12 197 PRO A O 1
ATOM 1527 N N . TYR A 1 198 ? -9.275 5.985 -0.136 1.00 93.75 198 TYR A N 1
ATOM 1528 C CA . TYR A 1 198 ? -8.731 7.323 0.059 1.00 93.75 198 TYR A CA 1
ATOM 1529 C C . TYR A 1 198 ? -7.649 7.583 -0.992 1.00 93.75 198 TYR A C 1
ATOM 1531 O O . TYR A 1 198 ? -6.523 7.096 -0.888 1.00 93.75 198 TYR A O 1
ATOM 1539 N N . ALA A 1 199 ? -7.998 8.349 -2.025 1.00 94.44 199 ALA A N 1
ATOM 1540 C CA . ALA A 1 199 ? -7.063 8.760 -3.064 1.00 94.44 199 ALA A CA 1
ATOM 1541 C C . ALA A 1 199 ? -6.357 10.070 -2.678 1.00 94.44 199 ALA A C 1
ATOM 1543 O O . ALA A 1 199 ? -7.002 11.080 -2.392 1.00 94.44 199 ALA A O 1
ATOM 1544 N N . ILE A 1 200 ? -5.026 10.060 -2.694 1.00 93.75 200 ILE A N 1
ATOM 1545 C CA . ILE A 1 200 ? -4.177 11.218 -2.405 1.00 93.75 200 ILE A CA 1
ATOM 1546 C C . ILE A 1 200 ? -3.604 11.719 -3.729 1.00 93.75 200 ILE A C 1
ATOM 1548 O O . ILE A 1 200 ? -2.984 10.959 -4.471 1.00 93.75 200 ILE A O 1
ATOM 1552 N N . LEU A 1 201 ? -3.777 13.005 -4.022 1.00 92.69 201 LEU A N 1
ATOM 1553 C CA . LEU A 1 201 ? -3.259 13.646 -5.228 1.00 92.69 201 LEU A CA 1
ATOM 1554 C C . LEU A 1 201 ? -2.337 14.800 -4.838 1.00 92.69 201 LEU A C 1
ATOM 1556 O O . LEU A 1 201 ? -2.681 15.613 -3.984 1.00 92.69 201 LEU A O 1
ATOM 1560 N N . THR A 1 202 ? -1.183 14.885 -5.494 1.00 86.88 202 THR A N 1
ATOM 1561 C CA . THR A 1 202 ? -0.294 16.047 -5.388 1.00 86.88 202 THR A CA 1
ATOM 1562 C C . THR A 1 202 ? -0.395 16.795 -6.709 1.00 86.88 202 THR A C 1
ATOM 1564 O O . THR A 1 202 ? 0.073 16.243 -7.700 1.00 86.88 202 THR A O 1
ATOM 1567 N N . PRO A 1 203 ? -1.026 17.976 -6.775 1.00 78.50 203 PRO A N 1
ATOM 1568 C CA . PRO A 1 203 ? -1.119 18.725 -8.024 1.00 78.50 203 PRO A CA 1
ATOM 1569 C C . PRO A 1 203 ? 0.266 19.206 -8.483 1.00 78.50 203 PRO A C 1
ATOM 1571 O O . PRO A 1 203 ? 1.134 19.480 -7.653 1.00 78.50 203 PRO A O 1
ATOM 1574 N N . PHE A 1 204 ? 0.449 19.309 -9.798 1.00 76.75 204 PHE A N 1
ATOM 1575 C CA . PHE A 1 204 ? 1.600 19.943 -10.442 1.00 76.75 204 PHE A CA 1
ATOM 1576 C C . PHE A 1 204 ? 1.127 21.247 -11.094 1.00 76.75 204 PHE A C 1
ATOM 1578 O O . PHE A 1 204 ? 0.054 21.258 -11.702 1.00 76.75 204 PHE A O 1
ATOM 1585 N N . ASN A 1 205 ? 1.890 22.328 -10.924 1.00 55.53 205 ASN A N 1
ATOM 1586 C CA . ASN A 1 205 ? 1.598 23.658 -11.470 1.00 55.53 205 ASN A CA 1
ATOM 1587 C C . ASN A 1 205 ? 2.597 24.016 -12.564 1.00 55.53 205 ASN A C 1
ATOM 1589 O O . ASN A 1 205 ? 3.806 23.812 -12.316 1.00 55.53 205 ASN A O 1
#

Sequence (205 aa):
MGISSIRAILPPKSDQIEVTLIGPGYGETILIHLGNNKWVVVDSCIDSRTSEPAALSYLQSIGINPETSVVLIIATHWHDDHVRGSSVWTLSPSDKQVDLFLSLLTQLMPKVKETKFRVSEPDDNLQSIVTLIEIGNLFILLGGDLMETTNPDTGWSVIVESAERPRGKACIYKVPHHGSKNAHSDDVWNKMLLSQPYAILTPFN